Protein AF-A0AAJ7T9R2-F1 (afdb_monomer)

pLDDT: mean 85.62, std 13.1, range [36.38, 98.06]

Organism: Petromyzon marinus (NCBI:txid7757)

Nearest PDB structures (foldseek):
  5wbs-assembly3_F  TM=4.434E-01  e=4.492E+00  Homo sapiens
  4jx2-assembly1_A  TM=1.519E-01  e=4.492E+00  Legionella pneumophila subsp. pneumophila str. Philadelphia 1
  4jx2-assembly1_B  TM=1.592E-01  e=8.810E+00  Legionella pneumophila subsp. pneumophila str. Philadelphia 1

Sequence (245 aa):
MKVHVFGNSPSPAVATYGLRRTAQAGEGEFGEDAKRFVERDFYVDDALKSMPTASEAIDLLQRTQGMLATANLRLHKIASSSAEGIQHVGFILGKAKLAPQPEHTIPRLELCGAVLATEVAELILDELDVKLDAVKFYTDSKVVLGYINNQTRRFYTYISNRVERIRRSTQPEQWNYVPTDQNPADLATRSVPASLLKQTIWLTGPAFLLRCDSGPCTTKETFGLIEPEPDKEIRPQVTTFVTDV

Solvent-accessible surface area (backbone atoms only — not comparable to full-atom values): 15546 Å² total; per-residue (Å²): 134,96,78,82,68,86,87,48,91,58,45,65,58,53,51,50,47,53,55,40,51,40,28,65,72,27,26,89,82,42,34,63,67,30,25,46,43,60,66,70,33,46,59,92,92,46,72,66,87,87,61,99,43,58,66,60,43,46,52,44,50,53,33,35,42,54,34,33,44,77,75,76,41,79,86,73,90,80,80,67,96,50,94,78,44,80,73,79,67,78,68,85,84,86,86,86,79,80,84,61,84,78,83,69,55,70,70,56,50,54,41,50,50,52,42,50,52,48,58,50,50,50,54,50,60,76,70,46,99,61,90,75,93,76,78,76,45,76,41,61,50,60,58,49,44,3,58,57,51,55,87,80,75,51,54,41,68,76,59,42,56,48,44,47,59,38,56,74,80,44,57,57,88,35,57,40,82,37,58,64,95,57,36,44,69,55,56,73,77,41,95,66,59,76,87,52,46,85,80,43,44,63,58,54,50,46,74,68,80,64,49,81,64,89,55,82,91,59,77,76,80,78,46,58,67,69,66,61,82,82,34,87,58,42,50,81,88,80,86,82,84,80,80,90,128

Foldseek 3Di:
DDDDDPPDPCNLVVVLVLQLVLLVVCCVPLHPLLSCQSNPQDDRLDGDDDDPDQVVVQSSVVSNQVSCVVVPHHDDDDDDPDPSHQDADFDDDDDDDDADPPHDDPLLVQLVVLLVVLVVVVVCVVPDPDDDPDAAAEDQDLQNLQLLQDPDFDFPPSSVVSSVSNVVRDHSLRYDYDHPQQDLNVVVVDDDDPVCCVVDCVGRGGPVSSDPPVPPPDPSPRRHHDPQPPDPGTDDDDDDDDDDD

InterPro domains:
  IPR008042 Retrotransposon Pao-like, RNAseH-like domain [PF05380] (82-141)

Structure (mmCIF, N/CA/C/O backbone):
data_AF-A0AAJ7T9R2-F1
#
_entry.id   AF-A0AAJ7T9R2-F1
#
loop_
_atom_site.group_PDB
_atom_site.id
_atom_site.type_symbol
_atom_site.label_atom_id
_atom_site.label_alt_id
_atom_site.label_comp_id
_atom_site.label_asym_id
_atom_site.label_entity_id
_atom_site.label_seq_id
_atom_site.pdbx_PDB_ins_code
_atom_site.Cartn_x
_atom_site.Cartn_y
_atom_site.Cartn_z
_atom_site.occupancy
_atom_site.B_iso_or_equiv
_atom_site.auth_seq_id
_atom_site.auth_comp_id
_atom_site.auth_asym_id
_atom_site.auth_atom_id
_atom_site.pdbx_PDB_model_num
ATOM 1 N N . MET A 1 1 ? -4.711 -26.615 27.500 1.00 38.50 1 MET A N 1
ATOM 2 C CA . MET A 1 1 ? -4.808 -25.894 26.212 1.00 38.50 1 MET A CA 1
ATOM 3 C C . MET A 1 1 ? -6.060 -25.023 26.261 1.00 38.50 1 MET A C 1
ATOM 5 O O . MET A 1 1 ? -7.127 -25.573 26.489 1.00 38.50 1 MET A O 1
ATOM 9 N N . LYS A 1 2 ? -5.951 -23.691 26.156 1.00 38.59 2 LYS A N 1
ATOM 10 C CA . LYS A 1 2 ? -7.124 -22.802 26.048 1.00 38.59 2 LYS A CA 1
ATOM 11 C C . LYS A 1 2 ? -7.393 -22.581 24.559 1.00 38.59 2 LYS A C 1
ATOM 13 O O . LYS A 1 2 ? -6.779 -21.712 23.956 1.00 38.59 2 LYS A O 1
ATOM 18 N N . VAL A 1 3 ? -8.219 -23.434 23.964 1.00 48.94 3 VAL A N 1
ATOM 19 C CA . VAL A 1 3 ? -8.630 -23.335 22.555 1.00 48.94 3 VAL A CA 1
ATOM 20 C C . VAL A 1 3 ? -10.065 -22.835 22.487 1.00 48.94 3 VAL A C 1
ATOM 22 O O . VAL A 1 3 ? -10.938 -23.365 23.171 1.00 48.94 3 VAL A O 1
ATOM 25 N N . HIS A 1 4 ? -10.294 -21.805 21.675 1.00 48.84 4 HIS A N 1
ATOM 26 C CA . HIS A 1 4 ? -11.627 -21.318 21.343 1.00 48.84 4 HIS A CA 1
ATOM 27 C C . HIS A 1 4 ? -12.025 -21.901 19.984 1.00 48.84 4 HIS A C 1
ATOM 29 O O . HIS A 1 4 ? -11.303 -21.738 19.003 1.00 48.84 4 HIS A O 1
ATOM 35 N N . VAL A 1 5 ? -13.136 -22.638 19.950 1.00 51.00 5 VAL A N 1
ATOM 36 C CA . VAL A 1 5 ? -13.647 -23.284 18.737 1.00 51.00 5 VAL A CA 1
ATOM 37 C C . VAL A 1 5 ? -14.498 -22.272 17.974 1.00 51.00 5 VAL A C 1
ATOM 39 O O . VAL A 1 5 ? -15.544 -21.848 18.466 1.00 51.00 5 VAL A O 1
ATOM 42 N N . PHE A 1 6 ? -14.041 -21.885 16.785 1.00 46.34 6 PHE A N 1
ATOM 43 C CA . PHE A 1 6 ? -14.791 -21.033 15.863 1.00 46.34 6 PHE A CA 1
ATOM 44 C C . PHE A 1 6 ? -15.992 -21.823 15.310 1.00 46.34 6 PHE A C 1
ATOM 46 O O . PHE A 1 6 ? -15.823 -22.964 14.883 1.00 46.34 6 PHE A O 1
ATOM 53 N N . GLY A 1 7 ? -17.199 -21.248 15.344 1.00 55.22 7 GLY A N 1
ATOM 54 C CA . GLY A 1 7 ? -18.409 -21.865 14.768 1.00 55.22 7 GLY A CA 1
ATOM 55 C C . GLY A 1 7 ? -19.327 -22.633 15.731 1.00 55.22 7 GLY A C 1
ATOM 56 O O . GLY A 1 7 ? -20.298 -23.235 15.285 1.00 55.22 7 GLY A O 1
ATOM 57 N N . ASN A 1 8 ? -19.079 -22.607 17.045 1.00 56.50 8 ASN A N 1
ATOM 58 C CA . ASN A 1 8 ? -20.077 -23.054 18.025 1.00 56.50 8 ASN A CA 1
ATOM 59 C C . ASN A 1 8 ? -21.097 -21.920 18.280 1.00 56.50 8 ASN A C 1
ATOM 61 O O . ASN A 1 8 ? -20.701 -20.757 18.358 1.00 56.50 8 ASN A O 1
ATOM 65 N N . SER A 1 9 ? -22.377 -22.234 18.501 1.00 56.44 9 SER A N 1
ATOM 66 C CA . SER A 1 9 ? -23.457 -21.263 18.770 1.00 56.44 9 SER A CA 1
ATOM 67 C C . SER A 1 9 ? -23.182 -20.203 19.864 1.00 56.44 9 SER A C 1
ATOM 69 O O . SER A 1 9 ? -23.704 -19.098 19.733 1.00 56.44 9 SER A O 1
ATOM 71 N N . PRO A 1 10 ? -22.368 -20.437 20.922 1.00 62.44 10 PRO A N 1
ATOM 72 C CA . PRO A 1 10 ? -22.002 -19.398 21.878 1.00 62.44 10 PRO A CA 1
ATOM 73 C C . PRO A 1 10 ? -20.801 -18.539 21.446 1.00 62.44 10 PRO A C 1
ATOM 75 O O . PRO A 1 10 ? -20.466 -17.608 22.166 1.00 62.44 10 PRO A O 1
ATOM 78 N N . SER A 1 11 ? -20.130 -18.806 20.319 1.00 71.94 11 SER A N 1
ATOM 79 C CA . SER A 1 11 ? -18.924 -18.065 19.906 1.00 71.94 11 SER A CA 1
ATOM 80 C C . SER A 1 11 ? -19.181 -16.558 19.716 1.00 71.94 11 SER A C 1
ATOM 82 O O . SER A 1 11 ? -18.449 -15.777 20.329 1.00 71.94 11 SER A O 1
ATOM 84 N N . PRO A 1 12 ? -20.262 -16.120 19.033 1.00 75.12 12 PRO A N 1
ATOM 85 C CA . PRO A 1 12 ? -20.605 -14.698 18.975 1.00 75.12 12 PRO A CA 1
ATOM 86 C C . PRO A 1 12 ? -20.991 -14.139 20.349 1.00 75.12 12 PRO A C 1
ATOM 88 O O . PRO A 1 12 ? -20.537 -13.069 20.736 1.00 75.12 12 PRO A O 1
ATOM 91 N N . ALA A 1 13 ? -21.767 -14.889 21.141 1.00 80.12 13 ALA A N 1
ATOM 92 C CA . ALA A 1 13 ? -22.216 -14.444 22.462 1.00 80.12 13 ALA A CA 1
ATOM 93 C C . ALA A 1 13 ? -21.049 -14.233 23.444 1.00 80.12 13 ALA A C 1
ATOM 95 O O . ALA A 1 13 ? -21.055 -13.278 24.219 1.00 80.12 13 ALA A O 1
ATOM 96 N N . VAL A 1 14 ? -20.031 -15.098 23.398 1.00 82.69 14 VAL A N 1
ATOM 97 C CA . VAL A 1 14 ? -18.810 -14.983 24.206 1.00 82.69 14 VAL A CA 1
ATOM 98 C C . VAL A 1 14 ? -17.963 -13.796 23.746 1.00 82.69 14 VAL A C 1
ATOM 100 O O . VAL A 1 14 ? -17.460 -13.060 24.595 1.00 82.69 14 VAL A O 1
ATOM 103 N N . ALA A 1 15 ? -17.844 -13.567 22.434 1.00 82.44 15 ALA A N 1
ATOM 104 C CA . ALA A 1 15 ? -17.155 -12.396 21.892 1.00 82.44 15 ALA A CA 1
ATOM 105 C C . ALA A 1 15 ? -17.850 -11.091 22.316 1.00 82.44 15 ALA A C 1
ATOM 107 O O . ALA A 1 15 ? -17.208 -10.212 22.893 1.00 82.44 15 ALA A O 1
ATOM 108 N N . THR A 1 16 ? -19.175 -11.002 22.150 1.00 86.44 16 THR A N 1
ATOM 109 C CA . THR A 1 16 ? -19.978 -9.857 22.605 1.00 86.44 16 THR A CA 1
ATOM 110 C C . THR A 1 16 ? -19.887 -9.665 24.119 1.00 86.44 16 THR A C 1
ATOM 112 O O . THR A 1 16 ? -19.790 -8.534 24.592 1.00 86.44 16 THR A O 1
ATOM 115 N N . TYR A 1 17 ? -19.890 -10.748 24.903 1.00 88.88 17 TYR A N 1
ATOM 116 C CA . TYR A 1 17 ? -19.713 -10.664 26.352 1.00 88.88 17 TYR A CA 1
ATOM 117 C C . TYR A 1 17 ? -18.342 -10.090 26.719 1.00 88.88 17 TYR A C 1
ATOM 119 O O . TYR A 1 17 ? -18.273 -9.183 27.545 1.00 88.88 17 TYR A O 1
ATOM 127 N N . GLY A 1 18 ? -17.265 -10.575 26.093 1.00 90.75 18 GLY A N 1
ATOM 128 C CA . GLY A 1 18 ? -15.915 -10.048 26.296 1.00 90.75 18 GLY A CA 1
ATOM 129 C C . GLY A 1 18 ? -15.830 -8.561 25.960 1.00 90.75 18 GLY A C 1
ATOM 130 O O . GLY A 1 18 ? -15.365 -7.776 26.782 1.00 90.75 18 GLY A O 1
ATOM 131 N N . LEU A 1 19 ? -16.374 -8.169 24.806 1.00 91.38 19 LEU A N 1
ATOM 132 C CA . LEU A 1 19 ? -16.440 -6.781 24.351 1.00 91.38 19 LEU A CA 1
ATOM 133 C C . LEU A 1 19 ? -17.149 -5.876 25.378 1.00 91.38 19 LEU A C 1
ATOM 135 O O . LEU A 1 19 ? -16.585 -4.881 25.834 1.00 91.38 19 LEU A O 1
ATOM 139 N N . ARG A 1 20 ? -18.357 -6.260 25.812 1.00 93.50 20 ARG A N 1
ATOM 140 C CA . ARG A 1 20 ? -19.138 -5.506 26.809 1.00 93.50 20 ARG A CA 1
ATOM 141 C C . ARG A 1 20 ? -18.474 -5.486 28.180 1.00 93.50 20 ARG A C 1
ATOM 143 O O . ARG A 1 20 ? -18.528 -4.475 28.873 1.00 93.50 20 ARG A O 1
ATOM 150 N N . ARG A 1 21 ? -17.829 -6.582 28.589 1.00 94.88 21 ARG A N 1
ATOM 151 C CA . ARG A 1 21 ? -17.160 -6.650 29.890 1.00 94.88 21 ARG A CA 1
ATOM 152 C C . ARG A 1 21 ? -15.950 -5.724 29.949 1.00 94.88 21 ARG A C 1
ATOM 154 O O . ARG A 1 21 ? -15.764 -5.058 30.964 1.00 94.88 21 ARG A O 1
ATOM 161 N N . THR A 1 22 ? -15.182 -5.645 28.865 1.00 95.12 22 THR A N 1
ATOM 162 C CA . THR A 1 22 ? -14.103 -4.661 28.716 1.00 95.12 22 THR A CA 1
ATOM 163 C C . THR A 1 22 ? -14.653 -3.239 28.786 1.00 95.12 22 THR A C 1
ATOM 165 O O . THR A 1 22 ? -14.111 -2.414 29.516 1.00 95.12 22 THR A O 1
ATOM 168 N N . ALA A 1 23 ? -15.780 -2.969 28.120 1.00 95.25 23 ALA A N 1
ATOM 169 C CA . ALA A 1 23 ? -16.405 -1.651 28.156 1.00 95.25 23 ALA A CA 1
ATOM 170 C C . ALA A 1 23 ? -16.870 -1.221 29.555 1.00 95.25 23 ALA A C 1
ATOM 172 O O . ALA A 1 23 ? -16.647 -0.085 29.963 1.00 95.25 23 ALA A O 1
ATOM 173 N N . GLN A 1 24 ? -17.447 -2.144 30.326 1.00 95.75 24 GLN A N 1
ATOM 174 C CA . GLN A 1 24 ? -17.819 -1.894 31.721 1.00 95.75 24 GLN A CA 1
ATOM 175 C C . GLN A 1 24 ? -16.609 -1.606 32.612 1.00 95.75 24 GLN A C 1
ATOM 177 O O . GLN A 1 24 ? -16.690 -0.764 33.499 1.00 95.75 24 GLN A O 1
ATOM 182 N N . ALA A 1 25 ? -15.493 -2.307 32.397 1.00 96.12 25 ALA A N 1
ATOM 183 C CA . ALA A 1 25 ? -14.274 -2.091 33.171 1.00 96.12 25 ALA A CA 1
ATOM 184 C C . ALA A 1 25 ? -13.596 -0.750 32.838 1.00 96.12 25 ALA A C 1
ATOM 186 O O . ALA A 1 25 ? -13.011 -0.135 33.724 1.00 96.12 25 ALA A O 1
ATOM 187 N N . GLY A 1 26 ? -13.688 -0.296 31.584 1.00 94.25 26 GLY A N 1
ATOM 188 C CA . GLY A 1 26 ? -13.066 0.944 31.113 1.00 94.25 26 GLY A CA 1
ATOM 189 C C . GLY A 1 26 ? -13.905 2.214 31.293 1.00 94.25 26 GLY A C 1
ATOM 190 O O . GLY A 1 26 ? -13.404 3.298 31.016 1.00 94.25 26 GLY A O 1
ATOM 191 N N . GLU A 1 27 ? -15.158 2.121 31.750 1.00 95.12 27 GLU A N 1
ATOM 192 C CA . GLU A 1 27 ? -16.081 3.266 31.869 1.00 95.12 27 GLU A CA 1
ATOM 193 C C . GLU A 1 27 ? -15.476 4.457 32.625 1.00 95.12 27 GLU A C 1
ATOM 195 O O . GLU A 1 27 ? -15.578 5.593 32.167 1.00 95.12 27 GLU A O 1
ATOM 200 N N . GLY A 1 28 ? -14.808 4.197 33.752 1.00 95.75 28 GLY A N 1
ATOM 201 C CA . GLY A 1 28 ? -14.235 5.254 34.587 1.00 95.75 28 GLY A CA 1
ATOM 202 C C . GLY A 1 28 ? -13.088 6.028 33.931 1.00 95.75 28 GLY A C 1
ATOM 203 O O . GLY A 1 28 ? -12.881 7.188 34.265 1.00 95.75 28 GLY A O 1
ATOM 204 N N . GLU A 1 29 ? -12.355 5.407 33.005 1.00 96.94 29 GLU A N 1
ATOM 205 C CA . GLU A 1 29 ? -11.195 6.012 32.335 1.00 96.94 29 GLU A CA 1
ATOM 206 C C . GLU A 1 29 ? -11.561 6.602 30.967 1.00 96.94 29 GLU A C 1
ATOM 208 O O . GLU A 1 29 ? -11.080 7.670 30.597 1.00 96.94 29 GLU A O 1
ATOM 213 N N . PHE A 1 30 ? -12.436 5.927 30.220 1.00 96.81 30 PHE A N 1
ATOM 214 C CA . PHE A 1 30 ? -12.718 6.241 28.817 1.00 96.81 30 PHE A CA 1
ATOM 215 C C . PHE A 1 30 ? -14.095 6.880 28.587 1.00 96.81 30 PHE A C 1
ATOM 217 O O . PHE A 1 30 ? -14.389 7.283 27.461 1.00 96.81 30 PHE A O 1
ATOM 224 N N . GLY A 1 31 ? -14.922 7.007 29.629 1.00 96.50 31 GLY A N 1
ATOM 225 C CA . GLY A 1 31 ? -16.218 7.686 29.591 1.00 96.50 31 GLY A CA 1
ATOM 226 C C . GLY A 1 31 ? -17.421 6.758 29.384 1.00 96.50 31 GLY A C 1
ATOM 227 O O . GLY A 1 31 ? -17.342 5.697 28.755 1.00 96.50 31 GLY A O 1
ATOM 228 N N . GLU A 1 32 ? -18.573 7.187 29.910 1.00 96.75 32 GLU A N 1
ATOM 229 C CA . GLU A 1 32 ? -19.849 6.461 29.818 1.00 96.75 32 GLU A CA 1
ATOM 230 C C . GLU A 1 32 ? -20.336 6.318 28.368 1.00 96.75 32 GLU A C 1
ATOM 232 O O . GLU A 1 32 ? -20.890 5.289 27.978 1.00 96.75 32 GLU A O 1
ATOM 237 N N . ASP A 1 33 ? -20.112 7.330 27.538 1.00 96.19 33 ASP A N 1
ATOM 238 C CA . ASP A 1 33 ? -20.514 7.351 26.135 1.00 96.19 33 ASP A CA 1
ATOM 239 C C . ASP A 1 33 ? -19.745 6.330 25.277 1.00 96.19 33 ASP A C 1
ATOM 241 O O . ASP A 1 33 ? -20.358 5.695 24.415 1.00 96.19 33 ASP A O 1
ATOM 245 N N . ALA A 1 34 ? -18.457 6.094 25.558 1.00 96.19 34 ALA A N 1
ATOM 246 C CA . ALA A 1 34 ? -17.659 5.030 24.938 1.00 96.19 34 ALA A CA 1
ATOM 247 C C . ALA A 1 34 ? -18.167 3.637 25.334 1.00 96.19 34 ALA A C 1
ATOM 249 O O . ALA A 1 34 ? -18.353 2.770 24.476 1.00 96.19 34 ALA A O 1
ATOM 250 N N . LYS A 1 35 ? -18.497 3.431 26.615 1.00 96.44 35 LYS A N 1
ATOM 251 C CA . LYS A 1 35 ? -1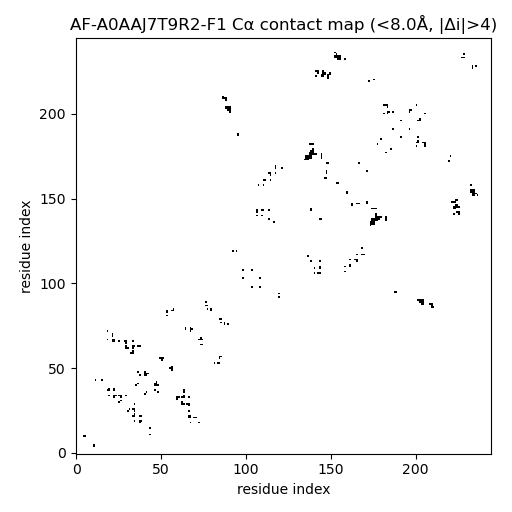9.136 2.185 27.063 1.00 96.44 35 LYS A CA 1
ATOM 252 C C . LYS A 1 35 ? -20.475 1.984 26.364 1.00 96.44 35 LYS A C 1
ATOM 254 O O . LYS A 1 35 ? -20.747 0.906 25.836 1.00 96.44 35 LYS A O 1
ATOM 259 N N . ARG A 1 36 ? -21.317 3.021 26.347 1.00 96.44 36 ARG A N 1
ATOM 260 C CA . ARG A 1 36 ? -22.638 2.970 25.719 1.00 96.44 36 ARG A CA 1
ATOM 261 C C . ARG A 1 36 ? -22.524 2.658 24.230 1.00 96.44 36 ARG A C 1
ATOM 263 O O . ARG A 1 36 ? -23.330 1.875 23.738 1.00 96.44 36 ARG A O 1
ATOM 270 N N . PHE A 1 37 ? -21.527 3.222 23.547 1.00 95.88 37 PHE A N 1
ATOM 271 C CA . PHE A 1 37 ? -21.227 2.903 22.154 1.00 95.88 37 PHE A CA 1
ATOM 272 C C . PHE A 1 37 ? -20.964 1.406 21.964 1.00 95.88 37 PHE A C 1
ATOM 274 O O . PHE A 1 37 ? -21.646 0.758 21.174 1.00 95.88 37 PHE A O 1
ATOM 281 N N . VAL A 1 38 ? -20.083 0.817 22.773 1.00 94.44 38 VAL A N 1
ATOM 282 C CA . VAL A 1 38 ? -19.811 -0.627 22.723 1.00 94.44 38 VAL A CA 1
ATOM 283 C C . VAL A 1 38 ? -21.048 -1.478 23.041 1.00 94.44 38 VAL A C 1
ATOM 285 O O . VAL A 1 38 ? -21.297 -2.500 22.403 1.00 94.44 38 VAL A O 1
ATOM 288 N N . GLU A 1 39 ? -21.844 -1.088 24.035 1.00 93.81 39 GLU A N 1
ATOM 289 C CA . GLU A 1 39 ? -22.977 -1.898 24.492 1.00 93.81 39 GLU A CA 1
ATOM 290 C C . GLU A 1 39 ? -24.203 -1.832 23.570 1.00 93.81 39 GLU A C 1
ATOM 292 O O . GLU A 1 39 ? -24.971 -2.802 23.521 1.00 93.81 39 GLU A O 1
ATOM 297 N N . ARG A 1 40 ? -24.412 -0.700 22.882 1.00 94.06 40 ARG A N 1
ATOM 298 C CA . ARG A 1 40 ? -25.666 -0.387 22.175 1.00 94.06 40 ARG A CA 1
ATOM 299 C C . ARG A 1 40 ? -25.536 -0.236 20.670 1.00 94.06 40 ARG A C 1
ATOM 301 O O . ARG A 1 40 ? -26.523 -0.489 19.989 1.00 94.06 40 ARG A O 1
ATOM 308 N N . ASP A 1 41 ? -24.369 0.159 20.179 1.00 93.31 41 ASP A N 1
ATOM 309 C CA . ASP A 1 41 ? -24.186 0.535 18.776 1.00 93.31 41 ASP A CA 1
ATOM 310 C C . ASP A 1 41 ? -23.400 -0.530 17.978 1.00 93.31 41 ASP A C 1
ATOM 312 O O . ASP A 1 41 ? -23.208 -0.378 16.772 1.00 93.31 41 ASP A O 1
ATOM 316 N N . PHE A 1 42 ? -22.983 -1.631 18.625 1.00 90.31 42 PHE A N 1
ATOM 317 C CA . PHE A 1 42 ? -22.440 -2.823 17.961 1.00 90.31 42 PHE A CA 1
ATOM 318 C C . PHE A 1 42 ? -23.544 -3.814 17.576 1.00 90.31 42 PHE A C 1
ATOM 320 O O . PHE A 1 42 ? -24.343 -4.244 18.415 1.00 90.31 42 PHE A O 1
ATOM 327 N N . TYR A 1 43 ? -23.520 -4.252 16.321 1.00 83.88 43 TYR A N 1
ATOM 328 C CA . TYR A 1 43 ? -24.258 -5.392 15.805 1.00 83.88 43 TYR A CA 1
ATOM 329 C C . TYR A 1 43 ? -23.271 -6.490 15.394 1.00 83.88 43 TYR A C 1
ATOM 331 O O . TYR A 1 43 ? -22.598 -6.394 14.372 1.00 83.88 43 TYR A O 1
ATOM 339 N N . VAL A 1 44 ? -23.205 -7.552 16.203 1.00 81.50 44 VAL A N 1
ATOM 340 C CA . VAL A 1 44 ? -22.224 -8.641 16.057 1.00 81.50 44 VAL A CA 1
ATOM 341 C C . VAL A 1 44 ? -20.792 -8.084 16.078 1.00 81.50 44 VAL A C 1
ATOM 343 O O . VAL A 1 44 ? -20.322 -7.732 17.160 1.00 81.50 44 VAL A O 1
ATOM 346 N N . ASP A 1 45 ? -20.138 -7.972 14.920 1.00 81.75 45 ASP A N 1
ATOM 347 C CA . ASP A 1 45 ? -18.744 -7.536 14.778 1.00 81.75 45 ASP A CA 1
ATOM 348 C C . ASP A 1 45 ? -18.617 -6.077 14.300 1.00 81.75 45 ASP A C 1
ATOM 350 O O . ASP A 1 45 ? -17.535 -5.494 14.389 1.00 81.75 45 ASP A O 1
ATOM 354 N N . ASP A 1 46 ? -19.716 -5.472 13.834 1.00 85.44 46 ASP A N 1
ATOM 355 C CA . ASP A 1 46 ? -19.735 -4.128 13.256 1.00 85.44 46 ASP A CA 1
ATOM 356 C C . ASP A 1 46 ? -20.339 -3.113 14.227 1.00 85.44 46 ASP A C 1
ATOM 358 O O . ASP A 1 46 ? -21.285 -3.415 14.952 1.00 85.44 46 ASP A O 1
ATOM 362 N N . ALA A 1 47 ? -19.832 -1.881 14.215 1.00 89.88 47 ALA A N 1
ATOM 363 C CA . ALA A 1 47 ? -20.365 -0.776 15.007 1.00 89.88 47 ALA A CA 1
ATOM 364 C C . ALA A 1 47 ? -20.776 0.389 14.116 1.00 89.88 47 ALA A C 1
ATOM 366 O O . ALA A 1 47 ? -20.037 0.771 13.209 1.00 89.88 47 ALA A O 1
ATOM 367 N N . LEU A 1 48 ? -21.940 0.977 14.392 1.00 90.75 48 LEU A N 1
ATOM 368 C CA . LEU A 1 48 ? -22.521 2.042 13.575 1.00 90.75 48 LEU A CA 1
ATOM 369 C C . LEU A 1 48 ? -23.026 3.174 14.466 1.00 90.75 48 LEU A C 1
ATOM 371 O O . LEU A 1 48 ? -23.925 2.979 15.280 1.00 90.75 48 LEU A O 1
ATOM 375 N N . LYS A 1 49 ? -22.472 4.378 14.292 1.00 91.25 49 LYS A N 1
ATOM 376 C CA . LYS A 1 49 ? -22.915 5.574 15.016 1.00 91.25 49 LYS A CA 1
ATOM 377 C C . LYS A 1 49 ? -22.706 6.846 14.210 1.00 91.25 49 LYS A C 1
ATOM 379 O O . LYS A 1 49 ? -21.702 6.991 13.523 1.00 91.25 49 LYS A O 1
ATOM 384 N N . SER A 1 50 ? -23.648 7.775 14.350 1.00 91.38 50 SER A N 1
ATOM 385 C CA . SER A 1 50 ? -23.552 9.135 13.823 1.00 91.38 50 SER A CA 1
ATOM 386 C C . SER A 1 50 ? -23.359 10.116 14.974 1.00 91.38 50 SER A C 1
ATOM 388 O O . SER A 1 50 ? -24.054 10.011 15.984 1.00 91.38 50 SER A O 1
ATOM 390 N N . MET A 1 51 ? -22.460 11.084 14.798 1.00 90.69 51 MET A N 1
ATOM 391 C CA . MET A 1 51 ? -22.258 12.204 15.724 1.00 90.69 51 MET A CA 1
ATOM 392 C C . MET A 1 51 ? -22.491 13.540 15.001 1.00 90.69 51 MET A C 1
ATOM 394 O O . MET A 1 51 ? -22.368 13.581 13.774 1.00 90.69 51 MET A O 1
ATOM 398 N N . PRO A 1 52 ? -22.827 14.625 15.722 1.00 91.38 52 PRO A N 1
ATOM 399 C CA . PRO A 1 52 ? -23.041 15.947 15.128 1.00 91.38 52 PRO A CA 1
ATOM 400 C C . PRO A 1 52 ? -21.801 16.532 14.444 1.00 91.38 52 PRO A C 1
ATOM 402 O O . PRO A 1 52 ? -21.931 17.253 13.457 1.00 91.38 52 PRO A O 1
ATOM 405 N N . THR A 1 53 ? -20.606 16.234 14.965 1.00 89.44 53 THR A N 1
ATOM 406 C CA . THR A 1 53 ? -19.335 16.756 14.450 1.00 89.44 53 THR A CA 1
ATOM 407 C C . THR A 1 53 ? -18.308 15.642 14.244 1.00 89.44 53 THR A C 1
ATOM 409 O O . THR A 1 53 ? -18.334 14.613 14.925 1.00 89.44 53 THR A O 1
ATOM 412 N N . ALA A 1 54 ? -17.373 15.848 13.308 1.00 88.00 54 ALA A N 1
ATOM 413 C CA . ALA A 1 54 ? -16.271 14.912 13.080 1.00 88.00 54 ALA A CA 1
ATOM 414 C C . ALA A 1 54 ? -15.373 14.786 14.319 1.00 88.00 54 ALA A C 1
ATOM 416 O O . ALA A 1 54 ? -14.988 13.679 14.681 1.00 88.00 54 ALA A O 1
ATOM 417 N N . SER A 1 55 ? -15.111 15.901 15.010 1.00 89.25 55 SER A N 1
ATOM 418 C CA . SER A 1 55 ? -14.318 15.932 16.245 1.00 89.25 55 SER A CA 1
ATOM 419 C C . SER A 1 55 ? -14.898 15.020 17.333 1.00 89.25 55 SER A C 1
ATOM 421 O O . SER A 1 55 ? -14.182 14.188 17.883 1.00 89.25 55 SER A O 1
ATOM 423 N N . GLU A 1 56 ? -16.211 15.094 17.583 1.00 91.94 56 GLU A N 1
ATOM 424 C CA . GLU A 1 56 ? -16.883 14.223 18.558 1.00 91.94 56 GLU A CA 1
ATOM 425 C C . GLU A 1 56 ? -16.844 12.744 18.153 1.00 91.94 56 GLU A C 1
ATOM 427 O O . GLU A 1 56 ? -16.665 11.871 19.002 1.00 91.94 56 GLU A O 1
ATOM 432 N N . ALA A 1 57 ? -16.989 12.443 16.857 1.00 91.44 57 ALA A N 1
ATOM 433 C CA . ALA A 1 57 ? -16.872 11.073 16.358 1.00 91.44 57 ALA A CA 1
ATOM 434 C C . ALA A 1 57 ? -15.455 10.511 16.549 1.00 91.44 57 ALA A C 1
ATOM 436 O O . ALA A 1 57 ? -15.300 9.368 16.981 1.00 91.44 57 ALA A O 1
ATOM 437 N N . ILE A 1 58 ? -14.429 11.310 16.239 1.00 90.38 58 ILE A N 1
ATOM 438 C CA . ILE A 1 58 ? -13.018 10.934 16.378 1.00 90.38 58 ILE A CA 1
ATOM 439 C C . ILE A 1 58 ? -12.678 10.699 17.848 1.00 90.38 58 ILE A C 1
ATOM 441 O O . ILE A 1 58 ? -12.096 9.664 18.164 1.00 90.38 58 ILE A O 1
ATOM 445 N N . ASP A 1 59 ? -13.074 11.614 18.734 1.00 93.38 59 ASP A N 1
ATOM 446 C CA . ASP A 1 59 ? -12.840 11.498 20.174 1.00 93.38 59 ASP A CA 1
ATOM 447 C C . ASP A 1 59 ? -13.483 10.226 20.752 1.00 93.38 59 ASP A C 1
ATOM 449 O O . ASP A 1 59 ? -12.800 9.410 21.379 1.00 93.38 59 ASP A O 1
ATOM 453 N N . LEU A 1 60 ? -14.771 9.991 20.463 1.00 94.62 60 LEU A N 1
ATOM 454 C CA . LEU A 1 60 ? -15.467 8.780 20.904 1.00 94.62 60 LEU A CA 1
ATOM 455 C C . LEU A 1 60 ? -14.760 7.512 20.411 1.00 94.62 60 LEU A C 1
ATOM 457 O O . LEU A 1 60 ? -14.580 6.554 21.170 1.00 94.62 60 LEU A O 1
ATOM 461 N N . LEU A 1 61 ? -14.365 7.488 19.137 1.00 92.50 61 LEU A N 1
ATOM 462 C CA . LEU A 1 61 ? -13.744 6.321 18.527 1.00 92.50 61 LEU A CA 1
ATOM 463 C C . LEU A 1 61 ? -12.348 6.056 19.102 1.00 92.50 61 LEU A C 1
ATOM 465 O O . LEU A 1 61 ? -12.044 4.907 19.422 1.00 92.50 61 LEU A O 1
ATOM 469 N N . GLN A 1 62 ? -11.532 7.094 19.303 1.00 92.31 62 GLN A N 1
ATOM 470 C CA . GLN A 1 62 ? -10.205 6.982 19.918 1.00 92.31 62 GLN A CA 1
ATOM 471 C C . GLN A 1 62 ? -10.291 6.487 21.365 1.00 92.31 62 GLN A C 1
ATOM 473 O O . GLN A 1 62 ? -9.565 5.562 21.739 1.00 92.31 62 GLN A O 1
ATOM 478 N N . ARG A 1 63 ? -11.222 7.023 22.168 1.00 95.62 63 ARG A N 1
ATOM 479 C CA . ARG A 1 63 ? -11.463 6.539 23.538 1.00 95.62 63 ARG A CA 1
ATOM 480 C C . ARG A 1 63 ? -11.943 5.095 23.553 1.00 95.62 63 ARG A C 1
ATOM 482 O O . ARG A 1 63 ? -11.451 4.295 24.343 1.00 95.62 63 ARG A O 1
ATOM 489 N N . THR A 1 64 ? -12.834 4.725 22.636 1.00 95.06 64 THR A N 1
ATOM 490 C CA . THR A 1 64 ? -13.304 3.338 22.506 1.00 95.06 64 THR A CA 1
ATOM 491 C C . THR A 1 64 ? -12.174 2.391 22.088 1.00 95.06 64 THR A C 1
ATOM 493 O O . THR A 1 64 ? -12.061 1.287 22.619 1.00 95.06 64 THR A O 1
ATOM 496 N N . GLN A 1 65 ? -11.298 2.805 21.168 1.00 93.62 65 GLN A N 1
ATOM 497 C CA . GLN A 1 65 ? -10.112 2.030 20.798 1.00 93.62 65 GLN A CA 1
ATOM 498 C C . GLN A 1 65 ? -9.171 1.837 21.990 1.00 93.62 65 GLN A C 1
ATOM 500 O O . GLN A 1 65 ? -8.715 0.716 22.211 1.00 93.62 65 GLN A O 1
ATOM 505 N N . GLY A 1 66 ? -8.921 2.891 22.774 1.00 94.94 66 GLY A N 1
ATOM 506 C CA . GLY A 1 66 ? -8.142 2.812 24.012 1.00 94.94 66 GLY A CA 1
ATOM 507 C C . GLY A 1 66 ? -8.760 1.842 25.020 1.00 94.94 66 GLY A C 1
ATOM 508 O O . GLY A 1 66 ? -8.085 0.925 25.487 1.00 94.94 66 GLY A O 1
ATOM 509 N N . MET A 1 67 ? -10.068 1.971 25.256 1.00 96.62 67 MET A N 1
ATOM 510 C CA . MET A 1 67 ? -10.854 1.097 26.129 1.00 96.62 67 MET A CA 1
ATOM 511 C C . MET A 1 67 ? -10.706 -0.376 25.741 1.00 96.62 67 MET A C 1
ATOM 513 O O . MET A 1 67 ? -10.395 -1.215 26.583 1.00 96.62 67 MET A O 1
ATOM 517 N N . LEU A 1 68 ? -10.894 -0.707 24.465 1.00 94.50 68 LEU A N 1
ATOM 518 C CA . LEU A 1 68 ? -10.841 -2.088 23.985 1.00 94.50 68 LEU A CA 1
ATOM 519 C C . LEU A 1 68 ? -9.410 -2.646 23.929 1.00 94.50 68 LEU A C 1
ATOM 521 O O . LEU A 1 68 ? -9.202 -3.838 24.193 1.00 94.50 68 LEU A O 1
ATOM 525 N N . ALA A 1 69 ? -8.412 -1.792 23.684 1.00 93.81 69 ALA A N 1
ATOM 526 C CA . ALA A 1 69 ? -7.004 -2.181 23.683 1.00 93.81 69 ALA A CA 1
ATOM 527 C C . ALA A 1 69 ? -6.534 -2.717 25.047 1.00 93.81 69 ALA A C 1
ATOM 529 O O . ALA A 1 69 ? -5.667 -3.592 25.073 1.00 93.81 69 ALA A O 1
ATOM 530 N N . THR A 1 70 ? -7.151 -2.294 26.161 1.00 94.38 70 THR A N 1
ATOM 531 C CA . THR A 1 70 ? -6.860 -2.830 27.511 1.00 94.38 70 THR A CA 1
ATOM 532 C C . THR A 1 70 ? -7.062 -4.348 27.617 1.00 94.38 70 THR A C 1
ATOM 534 O O . THR A 1 70 ? -6.403 -5.014 28.414 1.00 94.38 70 THR A O 1
ATOM 537 N N . ALA A 1 71 ? -7.928 -4.914 26.771 1.00 92.19 71 ALA A N 1
ATOM 538 C CA . ALA A 1 71 ? -8.207 -6.344 26.687 1.00 92.19 71 ALA A CA 1
ATOM 539 C C . ALA A 1 71 ? -7.653 -6.995 25.404 1.00 92.19 71 ALA A C 1
ATOM 541 O O . ALA A 1 71 ? -8.081 -8.090 25.039 1.00 92.19 71 ALA A O 1
ATOM 542 N N . ASN A 1 72 ? -6.711 -6.343 24.709 1.00 88.75 72 ASN A N 1
ATOM 543 C CA . ASN A 1 72 ? -6.193 -6.749 23.394 1.00 88.75 72 ASN A CA 1
ATOM 544 C C . ASN A 1 72 ? -7.272 -6.881 22.300 1.00 88.75 72 ASN A C 1
ATOM 546 O O . ASN A 1 72 ? -7.090 -7.627 21.334 1.00 88.75 72 ASN A O 1
ATOM 550 N N . LEU A 1 73 ? -8.388 -6.159 22.427 1.00 89.31 73 LEU A N 1
ATOM 551 C CA . LEU A 1 73 ? -9.412 -6.068 21.390 1.00 89.31 73 LEU A CA 1
ATOM 552 C C . LEU A 1 73 ? -9.115 -4.849 20.513 1.00 89.31 73 LEU A C 1
ATOM 554 O O . LEU A 1 73 ? -8.994 -3.730 21.004 1.00 89.31 73 LEU A O 1
ATOM 558 N N . ARG A 1 74 ? -8.980 -5.065 19.202 1.00 86.50 74 ARG A N 1
ATOM 559 C CA . ARG A 1 74 ? -8.626 -4.008 18.248 1.00 86.50 74 ARG A CA 1
ATOM 560 C C . ARG A 1 74 ? -9.781 -3.750 17.293 1.00 86.50 74 ARG A C 1
ATOM 562 O O . ARG A 1 74 ? -10.075 -4.598 16.457 1.00 86.50 74 ARG A O 1
ATOM 569 N N . LEU A 1 75 ? -10.359 -2.552 17.364 1.00 86.38 75 LEU A N 1
ATOM 570 C CA . LEU A 1 75 ? -11.239 -2.063 16.305 1.00 86.38 75 LEU A CA 1
ATOM 571 C C . LEU A 1 75 ? -10.410 -1.698 15.075 1.00 86.38 75 LEU A C 1
ATOM 573 O O . LEU A 1 75 ? -9.387 -1.014 15.173 1.00 86.38 75 LEU A O 1
ATOM 577 N N . HIS A 1 76 ? -10.860 -2.166 13.920 1.00 78.06 76 HIS A N 1
ATOM 578 C CA . HIS A 1 76 ? -10.228 -1.967 12.621 1.00 78.06 76 HIS A CA 1
ATOM 579 C C . HIS A 1 76 ? -11.300 -1.714 11.556 1.00 78.06 76 HIS A C 1
ATOM 581 O O . HIS A 1 76 ? -12.474 -1.960 11.816 1.00 78.06 76 HIS A O 1
ATOM 587 N N . LYS A 1 77 ? -10.894 -1.320 10.340 1.00 77.94 77 LYS A N 1
ATOM 588 C CA . LYS A 1 77 ? -11.809 -1.027 9.214 1.00 77.94 77 LYS A CA 1
ATOM 589 C C . LYS A 1 77 ? -12.804 0.097 9.540 1.00 77.94 77 LYS A C 1
ATOM 591 O O . LYS A 1 77 ? -14.010 -0.052 9.401 1.00 77.94 77 LYS A O 1
ATOM 596 N N . ILE A 1 78 ? -12.273 1.229 9.991 1.00 82.31 78 ILE A N 1
ATOM 597 C CA . ILE A 1 78 ? -13.074 2.423 10.267 1.00 82.31 78 ILE A CA 1
ATOM 598 C C . ILE A 1 78 ? -13.499 3.042 8.932 1.00 82.31 78 ILE A C 1
ATOM 600 O O . ILE A 1 78 ? -12.646 3.336 8.097 1.00 82.31 78 ILE A O 1
ATOM 604 N N . ALA A 1 79 ? -14.802 3.253 8.757 1.00 79.25 79 ALA A N 1
ATOM 605 C CA . ALA A 1 79 ? -15.375 3.991 7.638 1.00 79.25 79 ALA A CA 1
ATOM 606 C C . ALA A 1 79 ? -16.077 5.253 8.161 1.00 79.25 79 ALA A C 1
ATOM 608 O O . ALA A 1 79 ? -16.746 5.217 9.192 1.00 79.25 79 ALA A O 1
ATOM 609 N N . SER A 1 80 ? -15.912 6.370 7.454 1.00 81.06 80 SER A N 1
ATOM 610 C CA . SER A 1 80 ? -16.499 7.670 7.790 1.00 81.06 80 SER A CA 1
ATOM 611 C C . SER A 1 80 ? -17.063 8.303 6.525 1.00 81.06 80 SER A C 1
ATOM 613 O O . SER A 1 80 ? -16.438 8.243 5.470 1.00 81.06 80 SER A O 1
ATOM 615 N N . SER A 1 81 ? -18.224 8.946 6.636 1.00 77.75 81 SER A N 1
ATOM 616 C CA . SER A 1 81 ? -18.770 9.794 5.570 1.00 77.75 81 SER A CA 1
ATOM 617 C C . SER A 1 81 ? -18.159 11.202 5.553 1.00 77.75 81 SER A C 1
ATOM 619 O O . SER A 1 81 ? -18.407 11.957 4.619 1.00 77.75 81 SER A O 1
ATOM 621 N N . SER A 1 82 ? -17.389 11.575 6.583 1.00 76.88 82 SER A N 1
ATOM 622 C CA . SER A 1 82 ? -16.649 12.840 6.655 1.00 76.88 82 SER A CA 1
ATOM 623 C C . SER A 1 82 ? -15.182 12.648 6.270 1.00 76.88 82 SER A C 1
ATOM 625 O O . SER A 1 82 ? -14.527 11.726 6.768 1.00 76.88 82 SER A O 1
ATOM 627 N N . ALA A 1 83 ? -14.663 13.570 5.452 1.00 68.06 83 ALA A N 1
ATOM 628 C CA . ALA A 1 83 ? -13.253 13.657 5.064 1.00 68.06 83 ALA A CA 1
ATOM 629 C C . ALA A 1 83 ? -12.319 14.048 6.227 1.00 68.06 83 ALA A C 1
ATOM 631 O O . ALA A 1 83 ? -11.117 13.817 6.151 1.00 68.06 83 ALA A O 1
ATOM 632 N N . GLU A 1 84 ? -12.868 14.604 7.311 1.00 68.56 84 GLU A N 1
ATOM 633 C CA . GLU A 1 84 ? -12.132 14.933 8.541 1.00 68.56 84 GLU A CA 1
ATOM 634 C C . GLU A 1 84 ? -11.944 13.711 9.461 1.00 68.56 84 GLU A C 1
ATOM 636 O O . GLU A 1 84 ? -11.336 13.828 10.519 1.00 68.56 84 GLU A O 1
ATOM 641 N N . GLY A 1 85 ? -12.484 12.544 9.084 1.00 65.81 85 GLY A N 1
ATOM 642 C CA . GLY A 1 85 ? -12.444 11.318 9.883 1.00 65.81 85 GLY A CA 1
ATOM 643 C C . GLY A 1 85 ? -11.046 10.707 10.063 1.00 65.81 85 GLY A C 1
ATOM 644 O O . GLY A 1 85 ? -10.050 11.140 9.484 1.00 65.81 85 GLY A O 1
ATOM 645 N N . ILE A 1 86 ? -10.976 9.645 10.873 1.00 67.69 86 ILE A N 1
ATOM 646 C CA . ILE A 1 86 ? -9.729 8.913 11.132 1.00 67.69 86 ILE A CA 1
ATOM 647 C C . ILE A 1 86 ? -9.243 8.231 9.847 1.00 67.69 86 ILE A C 1
ATOM 649 O O . ILE A 1 86 ? -9.944 7.402 9.269 1.00 67.69 86 ILE A O 1
ATOM 653 N N . GLN A 1 87 ? -8.010 8.534 9.442 1.00 71.44 87 GLN A N 1
ATOM 654 C CA . GLN A 1 87 ? -7.338 7.852 8.336 1.00 71.44 87 GLN A CA 1
ATOM 655 C C . GLN A 1 87 ? -6.814 6.494 8.800 1.00 71.44 87 GLN A C 1
ATOM 657 O O . GLN A 1 87 ? -6.196 6.373 9.859 1.00 71.44 87 GLN A O 1
ATOM 662 N N . HIS A 1 88 ? -7.050 5.459 7.997 1.00 77.06 88 HIS A N 1
ATOM 663 C CA . HIS A 1 88 ? -6.629 4.100 8.306 1.00 77.06 88 HIS A CA 1
ATOM 664 C C . HIS A 1 88 ? -5.900 3.485 7.114 1.00 77.06 88 HIS A C 1
ATOM 666 O O . HIS A 1 88 ? -6.422 3.455 6.003 1.00 77.06 88 HIS A O 1
ATOM 672 N N . VAL A 1 89 ? -4.719 2.923 7.368 1.00 82.12 89 VAL A N 1
ATOM 673 C CA . VAL A 1 89 ? -3.984 2.111 6.393 1.00 82.12 89 VAL A CA 1
ATOM 674 C C . VAL A 1 89 ? -4.193 0.641 6.728 1.00 82.12 89 VAL A C 1
ATOM 676 O O . VAL A 1 89 ? -4.021 0.218 7.872 1.00 82.12 89 VAL A O 1
ATOM 679 N N . GLY A 1 90 ? -4.596 -0.139 5.726 1.00 81.75 90 GLY A N 1
ATOM 680 C CA . GLY A 1 90 ? -4.824 -1.574 5.851 1.00 81.75 90 GLY A CA 1
ATOM 681 C C . GLY A 1 90 ? -3.982 -2.368 4.860 1.00 81.75 90 GLY A C 1
ATOM 682 O O . GLY A 1 90 ? -3.891 -2.011 3.688 1.00 81.75 90 GLY A O 1
ATOM 683 N N . PHE A 1 91 ? -3.398 -3.469 5.327 1.00 88.12 91 PHE A N 1
ATOM 684 C CA . PHE A 1 91 ? -2.781 -4.466 4.460 1.00 88.12 91 PHE A CA 1
ATOM 685 C C . PHE A 1 91 ? -3.867 -5.291 3.757 1.00 88.12 91 PHE A C 1
ATOM 687 O O . PHE A 1 91 ? -4.718 -5.879 4.425 1.00 88.12 91 PHE A O 1
ATOM 694 N N . ILE A 1 92 ? -3.820 -5.342 2.423 1.00 89.44 92 ILE A N 1
ATOM 695 C CA . ILE A 1 92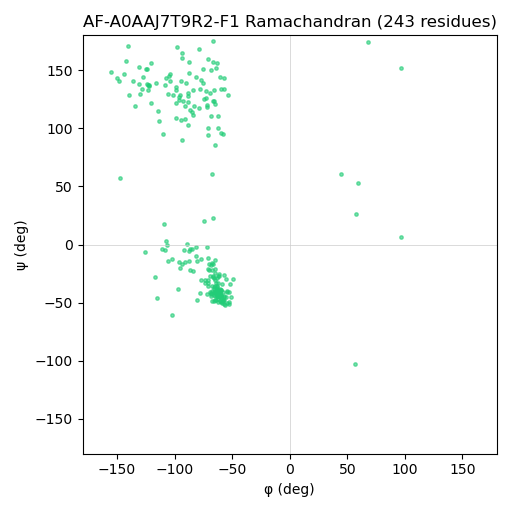 ? -4.771 -6.105 1.598 1.00 89.44 92 ILE A CA 1
ATOM 696 C C . ILE A 1 92 ? -4.125 -7.407 1.126 1.00 89.44 92 ILE A C 1
ATOM 698 O O . ILE A 1 92 ? -4.596 -8.494 1.452 1.00 89.44 92 ILE A O 1
ATOM 702 N N . LEU A 1 93 ? -3.026 -7.304 0.375 1.00 90.81 93 LEU A N 1
ATOM 703 C CA . LEU A 1 93 ? -2.355 -8.448 -0.229 1.00 90.81 93 LEU A CA 1
ATOM 704 C C . LEU A 1 93 ? -0.848 -8.203 -0.328 1.00 90.81 93 LEU A C 1
ATOM 706 O O . LEU A 1 93 ? -0.404 -7.113 -0.677 1.00 90.81 93 LEU A O 1
ATOM 710 N N . GLY A 1 94 ? -0.067 -9.250 -0.063 1.00 89.50 94 GLY A N 1
ATOM 711 C CA . GLY A 1 94 ? 1.376 -9.274 -0.280 1.00 89.50 94 GLY A CA 1
ATOM 712 C C . GLY A 1 94 ? 1.741 -10.427 -1.202 1.00 89.50 94 GLY A C 1
ATOM 713 O O . GLY A 1 94 ? 1.276 -11.551 -1.009 1.00 89.50 94 GLY A O 1
ATOM 714 N N . LYS A 1 95 ? 2.571 -10.155 -2.211 1.00 89.69 95 LYS A N 1
ATOM 715 C CA . LYS A 1 95 ? 3.030 -11.156 -3.177 1.00 89.69 95 LYS A CA 1
ATOM 716 C C . LYS A 1 95 ? 4.504 -10.942 -3.481 1.00 89.69 95 LYS A C 1
ATOM 718 O O . LYS A 1 95 ? 4.907 -9.843 -3.843 1.00 89.69 95 LYS A O 1
ATOM 723 N N . ALA A 1 96 ? 5.285 -12.009 -3.370 1.00 86.88 96 ALA A N 1
ATOM 724 C CA . ALA A 1 96 ? 6.695 -12.039 -3.736 1.00 86.88 96 ALA A CA 1
ATOM 725 C C . ALA A 1 96 ? 6.938 -13.155 -4.762 1.00 86.88 96 ALA A C 1
ATOM 727 O O . ALA A 1 96 ? 6.218 -14.156 -4.787 1.00 86.88 96 ALA A O 1
ATOM 728 N N . LYS A 1 97 ? 7.941 -12.977 -5.625 1.00 86.62 97 LYS A N 1
ATOM 729 C CA . LYS A 1 97 ? 8.396 -13.977 -6.603 1.00 86.62 97 LYS A CA 1
ATOM 730 C C . LYS A 1 97 ? 9.904 -14.169 -6.436 1.00 86.62 97 LYS A C 1
ATOM 732 O O . LYS A 1 97 ? 10.617 -13.207 -6.163 1.00 86.62 97 LYS A O 1
ATOM 737 N N . LEU A 1 98 ? 10.381 -15.400 -6.618 1.00 85.88 98 LEU A N 1
ATOM 738 C CA . LEU A 1 98 ? 11.816 -15.677 -6.698 1.00 85.88 98 LEU A CA 1
ATOM 739 C C . LEU A 1 98 ? 12.396 -15.080 -7.985 1.00 85.88 98 LEU A C 1
ATOM 741 O O . LEU A 1 98 ? 11.696 -14.977 -8.998 1.00 85.88 98 LEU A O 1
ATOM 745 N N . ALA A 1 99 ? 13.673 -14.698 -7.942 1.00 82.75 99 ALA A N 1
ATOM 746 C CA . ALA A 1 99 ? 14.361 -14.174 -9.113 1.00 82.75 99 ALA A CA 1
ATOM 747 C C . ALA A 1 99 ? 14.366 -15.223 -10.250 1.00 82.75 99 ALA A C 1
ATOM 749 O O . ALA A 1 99 ? 14.645 -16.397 -9.987 1.00 82.75 99 ALA A O 1
ATOM 750 N N . PRO A 1 100 ? 14.053 -14.838 -11.503 1.00 79.94 100 PRO A N 1
ATOM 751 C CA . PRO A 1 100 ? 14.089 -15.756 -12.638 1.00 79.94 100 PRO A CA 1
ATOM 752 C C . PRO A 1 100 ? 15.505 -16.268 -12.918 1.00 79.94 100 PRO A C 1
ATOM 754 O O . PRO A 1 100 ? 16.479 -15.551 -12.687 1.00 79.94 100 PRO A O 1
ATOM 757 N N . GLN A 1 101 ? 15.605 -17.470 -13.493 1.00 78.75 101 GLN A N 1
ATOM 758 C CA . GLN A 1 101 ? 16.845 -17.971 -14.089 1.00 78.75 101 GLN A CA 1
ATOM 759 C C . GLN A 1 101 ? 16.791 -17.894 -15.627 1.00 78.75 101 GLN A C 1
ATOM 761 O O . GLN A 1 101 ? 15.749 -18.218 -16.203 1.00 78.75 101 GLN A O 1
ATOM 766 N N . PRO A 1 102 ? 17.893 -17.519 -16.310 1.00 83.31 102 PRO A N 1
ATOM 767 C CA . PRO A 1 102 ? 19.159 -17.031 -15.750 1.00 83.31 102 PRO A CA 1
ATOM 768 C C . PRO A 1 102 ? 19.002 -15.664 -15.069 1.00 83.31 102 PRO A C 1
ATOM 770 O O . PRO A 1 102 ? 18.077 -14.914 -15.386 1.00 83.31 102 PRO A O 1
ATOM 773 N N . GLU A 1 103 ? 19.915 -15.358 -14.143 1.00 77.25 103 GLU A N 1
ATOM 774 C CA . GLU A 1 103 ? 19.853 -14.143 -13.328 1.00 77.25 103 GLU A CA 1
ATOM 775 C C . GLU A 1 103 ? 19.735 -12.885 -14.194 1.00 77.25 103 GLU A C 1
ATOM 777 O O . GLU A 1 103 ? 20.484 -12.655 -15.149 1.00 77.25 103 GLU A O 1
ATOM 782 N N . HIS A 1 104 ? 18.745 -12.063 -13.865 1.00 82.44 104 HIS A N 1
ATOM 783 C CA . HIS A 1 104 ? 18.554 -10.762 -14.480 1.00 82.44 104 HIS A CA 1
ATOM 784 C C . HIS A 1 104 ? 19.360 -9.688 -13.749 1.00 82.44 104 HIS A C 1
ATOM 786 O O . HIS A 1 104 ? 19.683 -9.817 -12.571 1.00 82.44 104 HIS A O 1
ATOM 792 N N . THR A 1 105 ? 19.654 -8.594 -14.452 1.00 89.44 105 THR A N 1
ATOM 793 C CA . THR A 1 105 ? 20.241 -7.398 -13.841 1.00 89.44 105 THR A CA 1
ATOM 794 C C . THR A 1 105 ? 19.279 -6.787 -12.819 1.00 89.44 105 THR A C 1
ATOM 796 O O . THR A 1 105 ? 18.061 -6.959 -12.922 1.00 89.44 105 THR A O 1
ATOM 799 N N . ILE A 1 106 ? 19.811 -6.027 -11.858 1.00 88.69 106 ILE A N 1
ATOM 800 C CA . ILE A 1 106 ? 19.005 -5.350 -10.829 1.00 88.69 106 ILE A CA 1
ATOM 801 C C . ILE A 1 106 ? 17.871 -4.504 -11.451 1.00 88.69 106 ILE A C 1
ATOM 803 O O . ILE A 1 106 ? 16.719 -4.758 -11.099 1.00 88.69 106 ILE A O 1
ATOM 807 N N . PRO A 1 107 ? 18.106 -3.636 -12.463 1.00 89.88 107 PRO A N 1
ATOM 808 C CA . PRO A 1 107 ? 17.025 -2.862 -13.088 1.00 89.88 107 PRO A CA 1
ATOM 809 C C . PRO A 1 107 ? 15.913 -3.722 -13.703 1.00 89.88 107 PRO A C 1
ATOM 811 O O . PRO A 1 107 ? 14.734 -3.370 -13.672 1.00 89.88 107 PRO A O 1
ATOM 814 N N . ARG A 1 108 ? 16.264 -4.892 -14.253 1.00 92.94 108 ARG A N 1
ATOM 815 C CA . ARG A 1 108 ? 15.281 -5.836 -14.802 1.00 92.94 108 ARG A CA 1
ATOM 816 C C . ARG A 1 108 ? 14.460 -6.513 -13.708 1.00 92.94 108 ARG A C 1
ATOM 818 O O . ARG A 1 108 ? 13.282 -6.780 -13.946 1.00 92.94 108 ARG A O 1
ATOM 825 N N . LEU A 1 109 ? 15.059 -6.814 -12.554 1.00 92.38 109 LEU A N 1
ATOM 826 C CA . LEU A 1 109 ? 14.354 -7.374 -11.397 1.00 92.38 109 LEU A CA 1
ATOM 827 C C . LEU A 1 109 ? 13.399 -6.346 -10.783 1.00 92.38 109 LEU A C 1
ATOM 829 O O . LEU A 1 109 ? 12.238 -6.671 -10.544 1.00 92.38 109 LEU A O 1
ATOM 833 N N . GLU A 1 110 ? 13.846 -5.103 -10.624 1.00 93.56 110 GLU A N 1
ATOM 834 C CA . GLU A 1 110 ? 13.008 -3.994 -10.155 1.00 93.56 110 GLU A CA 1
ATOM 835 C C . GLU A 1 110 ? 11.817 -3.762 -11.100 1.00 93.56 110 GLU A C 1
ATOM 837 O O . GLU A 1 110 ? 10.671 -3.667 -10.655 1.00 93.56 110 GLU A O 1
ATOM 842 N N . LEU A 1 111 ? 12.048 -3.786 -12.421 1.00 95.50 111 LEU A N 1
ATOM 843 C CA . LEU A 1 111 ? 10.972 -3.668 -13.409 1.00 95.50 111 LEU A CA 1
ATOM 844 C C . LEU A 1 111 ? 9.998 -4.858 -13.366 1.00 95.50 111 LEU A C 1
ATOM 846 O O . LEU A 1 111 ? 8.795 -4.679 -13.546 1.00 95.50 111 LEU A O 1
ATOM 850 N N . CYS A 1 112 ? 10.481 -6.076 -13.103 1.00 94.44 112 CYS A N 1
ATOM 851 C CA . CYS A 1 112 ? 9.606 -7.226 -12.850 1.00 94.44 112 CYS A CA 1
ATOM 852 C C . CYS A 1 112 ? 8.745 -7.027 -11.593 1.00 94.44 112 CYS A C 1
ATOM 854 O O . CYS A 1 112 ? 7.584 -7.437 -11.592 1.00 94.44 112 CYS A O 1
ATOM 856 N N . GLY A 1 113 ? 9.281 -6.381 -10.554 1.00 94.19 113 GLY A N 1
ATOM 857 C CA . GLY A 1 113 ? 8.519 -5.971 -9.373 1.00 94.19 113 GLY A CA 1
ATOM 858 C C . GLY A 1 113 ? 7.374 -5.019 -9.727 1.00 94.19 113 GLY A C 1
ATOM 859 O O . GLY A 1 113 ? 6.244 -5.238 -9.298 1.00 94.19 113 GLY A O 1
ATOM 860 N N . ALA A 1 114 ? 7.623 -4.033 -10.590 1.00 96.62 114 ALA A N 1
ATOM 861 C CA . ALA A 1 114 ? 6.588 -3.119 -11.079 1.00 96.62 114 ALA A CA 1
ATOM 862 C C . ALA A 1 114 ? 5.502 -3.828 -11.918 1.00 96.62 114 ALA A C 1
ATOM 864 O O . ALA A 1 114 ? 4.308 -3.568 -11.748 1.00 96.62 114 ALA A O 1
ATOM 865 N N . VAL A 1 115 ? 5.884 -4.783 -12.774 1.00 96.94 115 VAL A N 1
ATOM 866 C CA . VAL A 1 115 ? 4.908 -5.627 -13.491 1.00 96.94 115 VAL A CA 1
ATOM 867 C C . VAL A 1 115 ? 4.054 -6.423 -12.501 1.00 96.94 115 VAL A C 1
ATOM 869 O O . VAL A 1 115 ? 2.832 -6.441 -12.627 1.00 96.94 115 VAL A O 1
ATOM 872 N N . LEU A 1 116 ? 4.671 -7.034 -11.485 1.00 95.81 116 LEU A N 1
ATOM 873 C CA . LEU A 1 116 ? 3.951 -7.783 -10.455 1.00 95.81 116 LEU A CA 1
ATOM 874 C C . LEU A 1 116 ? 2.984 -6.896 -9.662 1.00 95.81 116 LEU A C 1
ATOM 876 O O . LEU A 1 116 ? 1.863 -7.319 -9.393 1.00 95.81 116 LEU A O 1
ATOM 880 N N . ALA A 1 117 ? 3.394 -5.677 -9.306 1.00 96.12 117 ALA A N 1
ATOM 881 C CA . ALA A 1 117 ? 2.527 -4.717 -8.631 1.00 96.12 117 ALA A CA 1
ATOM 882 C C . ALA A 1 117 ? 1.299 -4.365 -9.486 1.00 96.12 117 ALA A C 1
ATOM 884 O O . ALA A 1 117 ? 0.193 -4.283 -8.959 1.00 96.12 117 ALA A O 1
ATOM 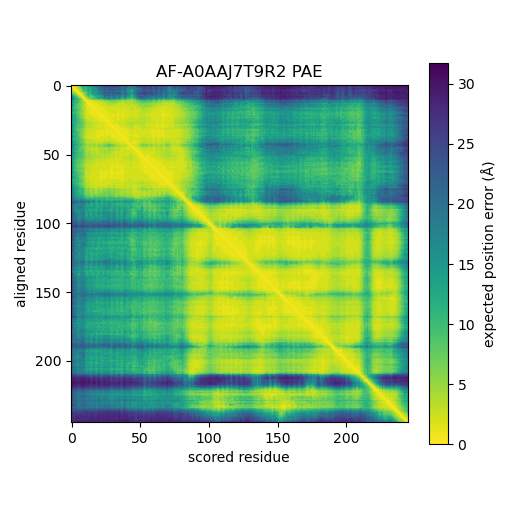885 N N . THR A 1 118 ? 1.477 -4.237 -10.806 1.00 97.25 118 THR A N 1
ATOM 886 C CA . THR A 1 118 ? 0.376 -3.996 -11.754 1.00 97.25 118 THR A CA 1
ATOM 887 C C . THR A 1 118 ? -0.600 -5.178 -11.796 1.00 97.25 118 THR A C 1
ATOM 889 O O . THR A 1 118 ? -1.800 -4.976 -11.659 1.00 97.25 118 THR A O 1
ATOM 892 N N . GLU A 1 119 ? -0.094 -6.414 -11.906 1.00 96.25 119 GLU A N 1
ATOM 893 C CA . GLU A 1 119 ? -0.921 -7.638 -11.879 1.00 96.25 119 GLU A CA 1
ATOM 894 C C . GLU A 1 119 ? -1.707 -7.780 -10.566 1.00 96.25 119 GLU A C 1
ATOM 896 O O . GLU A 1 119 ? -2.850 -8.229 -10.553 1.00 96.25 119 GLU A O 1
ATOM 901 N N . VAL A 1 120 ? -1.083 -7.424 -9.439 1.00 95.94 120 VAL A N 1
ATOM 902 C CA . VAL A 1 120 ? -1.734 -7.453 -8.124 1.00 95.94 120 VAL A CA 1
ATOM 903 C C . VAL A 1 120 ? -2.818 -6.384 -8.022 1.00 95.94 120 VAL A C 1
ATOM 905 O O . VAL A 1 120 ? -3.883 -6.669 -7.485 1.00 95.94 120 VAL A O 1
ATOM 908 N N . ALA A 1 121 ? -2.569 -5.178 -8.531 1.00 95.56 121 ALA A N 1
ATOM 909 C CA . ALA A 1 121 ? -3.563 -4.113 -8.519 1.00 95.56 121 ALA A CA 1
ATOM 910 C C . ALA A 1 121 ? -4.788 -4.466 -9.371 1.00 95.56 121 ALA A C 1
ATOM 912 O O . ALA A 1 121 ? -5.900 -4.242 -8.914 1.00 95.56 121 ALA A O 1
ATOM 913 N N . GLU A 1 122 ? -4.599 -5.061 -10.552 1.00 94.81 122 GLU A N 1
ATOM 914 C CA . GLU A 1 122 ? -5.701 -5.570 -11.386 1.00 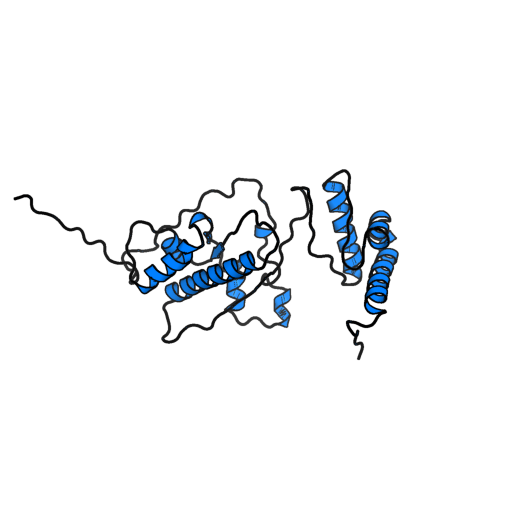94.81 122 GLU A CA 1
ATOM 915 C C . GLU A 1 122 ? -6.538 -6.609 -10.633 1.00 94.81 122 GLU A C 1
ATOM 917 O O . GLU A 1 122 ? -7.746 -6.449 -10.532 1.00 94.81 122 GLU A O 1
ATOM 922 N N . LEU A 1 123 ? -5.893 -7.603 -10.008 1.00 95.31 123 LEU A N 1
ATOM 923 C CA . LEU A 1 123 ? -6.594 -8.600 -9.194 1.00 95.31 123 LEU A CA 1
ATOM 924 C C . LEU A 1 123 ? -7.401 -7.949 -8.061 1.00 95.31 123 LEU A C 1
ATOM 926 O O . LEU A 1 123 ? -8.534 -8.330 -7.809 1.00 95.31 123 LEU A O 1
ATOM 930 N N . ILE A 1 124 ? -6.820 -6.976 -7.357 1.00 93.62 124 ILE A N 1
ATOM 931 C CA . ILE A 1 124 ? -7.512 -6.280 -6.266 1.00 93.62 124 ILE A CA 1
ATOM 932 C C . ILE A 1 124 ? -8.698 -5.469 -6.804 1.00 93.62 124 ILE A C 1
ATOM 934 O O . ILE A 1 124 ? -9.745 -5.448 -6.171 1.00 93.62 124 ILE A O 1
ATOM 938 N N . LEU A 1 125 ? -8.542 -4.801 -7.947 1.00 92.19 125 LEU A N 1
ATOM 939 C CA . LEU A 1 125 ? -9.603 -4.013 -8.576 1.00 92.19 125 LEU A CA 1
ATOM 940 C C . LEU A 1 125 ? -10.766 -4.882 -9.059 1.00 92.19 125 LEU A C 1
ATOM 942 O O . LEU A 1 125 ? -11.910 -4.461 -8.924 1.00 92.19 125 LEU A O 1
ATOM 946 N N . ASP A 1 126 ? -10.474 -6.068 -9.590 1.00 92.81 126 ASP A N 1
ATOM 947 C CA . ASP A 1 126 ? -11.488 -7.008 -10.073 1.00 92.81 126 ASP A CA 1
ATOM 948 C C . ASP A 1 126 ? -12.282 -7.651 -8.919 1.00 92.81 126 ASP A C 1
ATOM 950 O O . ASP A 1 126 ? -13.458 -7.966 -9.084 1.00 92.81 126 ASP A O 1
ATOM 954 N N . GLU A 1 127 ? -11.659 -7.828 -7.747 1.00 93.06 127 GLU A N 1
ATOM 955 C CA . GLU A 1 127 ? -12.261 -8.500 -6.582 1.00 93.06 127 GLU A CA 1
ATOM 956 C C . GLU A 1 127 ? -12.892 -7.535 -5.557 1.00 93.06 127 GLU A C 1
ATOM 958 O O . GLU A 1 127 ? -13.616 -7.964 -4.656 1.00 93.06 127 GLU A O 1
ATOM 963 N N . LEU A 1 128 ? -12.599 -6.233 -5.628 1.00 89.12 128 LEU A N 1
ATOM 964 C CA . LEU A 1 128 ? -13.166 -5.243 -4.711 1.00 89.12 128 LEU A CA 1
ATOM 965 C C . LEU A 1 128 ? -14.518 -4.721 -5.213 1.00 89.12 128 LEU A C 1
ATOM 967 O O . LEU A 1 128 ? -14.584 -3.938 -6.154 1.00 89.12 128 LEU A O 1
ATOM 971 N N . ASP A 1 129 ? -15.584 -4.999 -4.460 1.00 87.19 129 ASP A N 1
ATOM 972 C CA . ASP A 1 129 ? -16.935 -4.441 -4.678 1.00 87.19 129 ASP A CA 1
ATOM 973 C C . ASP A 1 129 ? -17.078 -2.958 -4.261 1.00 87.19 129 ASP A C 1
ATOM 975 O O . ASP A 1 129 ? -18.175 -2.457 -3.998 1.00 87.19 129 ASP A O 1
ATOM 979 N N . VAL A 1 130 ? -15.967 -2.224 -4.162 1.00 84.31 130 VAL A N 1
ATOM 980 C CA . VAL A 1 130 ? -15.942 -0.818 -3.746 1.00 84.31 130 VAL A CA 1
ATOM 981 C C . VAL A 1 130 ? -15.260 0.044 -4.794 1.00 84.31 130 VAL A C 1
ATOM 983 O O . VAL A 1 130 ? -14.211 -0.297 -5.337 1.00 84.31 130 VAL A O 1
ATOM 986 N N . LYS A 1 131 ? -15.838 1.218 -5.055 1.00 84.12 131 LYS A N 1
ATOM 987 C CA . LYS A 1 131 ? -15.225 2.197 -5.948 1.00 84.12 131 LYS A CA 1
ATOM 988 C C . LYS A 1 131 ? -14.004 2.812 -5.263 1.00 84.12 131 LYS A C 1
ATOM 990 O O . LYS A 1 131 ? -14.141 3.453 -4.227 1.00 84.12 131 LYS A O 1
ATOM 995 N N . LEU A 1 132 ? -12.832 2.651 -5.871 1.00 87.44 132 LEU A N 1
ATOM 996 C CA . LEU A 1 132 ? -11.616 3.330 -5.435 1.00 87.44 132 LEU A CA 1
ATOM 997 C C . LEU A 1 132 ? -11.542 4.736 -6.038 1.00 87.44 132 LEU A C 1
ATOM 999 O O . LEU A 1 132 ? -11.711 4.909 -7.245 1.00 87.44 132 LEU A O 1
ATOM 1003 N N . ASP A 1 133 ? -11.237 5.731 -5.206 1.00 88.19 133 ASP A N 1
ATOM 1004 C CA . ASP A 1 133 ? -11.040 7.113 -5.660 1.00 88.19 133 ASP A CA 1
ATOM 1005 C C . ASP A 1 133 ? -9.710 7.296 -6.403 1.00 88.19 133 ASP A C 1
ATOM 1007 O O . ASP A 1 133 ? -9.612 8.095 -7.335 1.00 88.19 133 ASP A O 1
ATOM 1011 N N . ALA A 1 134 ? -8.674 6.553 -5.999 1.00 90.31 134 ALA A N 1
ATOM 1012 C CA . ALA A 1 134 ? -7.353 6.598 -6.615 1.00 90.31 134 ALA A CA 1
ATOM 1013 C C . ALA A 1 134 ? -6.568 5.297 -6.398 1.00 90.31 134 ALA A C 1
ATOM 1015 O O . ALA A 1 134 ? -6.649 4.672 -5.342 1.00 90.31 134 ALA A O 1
ATOM 1016 N N . VAL A 1 135 ? -5.725 4.952 -7.376 1.00 93.19 135 VAL A N 1
ATOM 1017 C CA . VAL A 1 135 ? -4.723 3.881 -7.278 1.00 93.19 135 VAL A CA 1
ATOM 1018 C C . VAL A 1 135 ? -3.346 4.493 -7.501 1.00 93.19 135 VAL A C 1
ATOM 1020 O O . VAL A 1 135 ? -3.105 5.111 -8.541 1.00 93.19 135 VAL A O 1
ATOM 1023 N N . LYS A 1 136 ? -2.453 4.333 -6.521 1.00 94.31 136 LYS A N 1
ATOM 1024 C CA . LYS A 1 136 ? -1.076 4.838 -6.553 1.00 94.31 136 LYS A CA 1
ATOM 1025 C C . LYS A 1 136 ? -0.095 3.684 -6.377 1.00 94.31 136 LYS A C 1
ATOM 1027 O O . LYS A 1 136 ? -0.289 2.830 -5.516 1.00 94.31 136 LYS A O 1
ATOM 1032 N N . PHE A 1 137 ? 0.970 3.702 -7.165 1.00 96.06 137 PHE A N 1
ATOM 1033 C CA . PHE A 1 137 ? 2.079 2.760 -7.104 1.00 96.06 137 PHE A CA 1
ATOM 1034 C C . PHE A 1 137 ? 3.302 3.461 -6.524 1.00 96.06 137 PHE A C 1
ATOM 1036 O O . PHE A 1 137 ? 3.542 4.636 -6.810 1.00 96.06 137 PHE A O 1
ATOM 1043 N N . TYR A 1 138 ? 4.078 2.734 -5.726 1.00 94.94 138 TYR A N 1
ATOM 1044 C CA . TYR A 1 138 ? 5.288 3.239 -5.088 1.00 94.94 138 TYR A CA 1
ATOM 1045 C C . TYR A 1 138 ? 6.452 2.290 -5.365 1.00 94.94 138 TYR 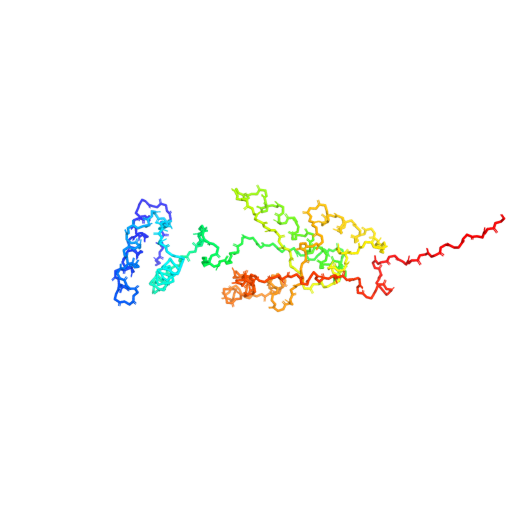A C 1
ATOM 1047 O O . TYR A 1 138 ? 6.309 1.073 -5.247 1.00 94.94 138 TYR A O 1
ATOM 1055 N N . THR A 1 139 ? 7.602 2.844 -5.740 1.00 95.19 139 THR A N 1
ATOM 1056 C CA . THR A 1 139 ? 8.860 2.106 -5.906 1.00 95.19 139 THR A CA 1
ATOM 1057 C C . THR A 1 139 ? 10.032 2.968 -5.454 1.00 95.19 139 THR A C 1
ATOM 1059 O O . THR A 1 139 ? 10.015 4.188 -5.604 1.00 95.19 139 THR A O 1
ATOM 1062 N N . ASP A 1 140 ? 11.059 2.336 -4.902 1.00 94.38 140 ASP A N 1
ATOM 1063 C CA . ASP A 1 140 ? 12.337 2.965 -4.573 1.00 94.38 140 ASP A CA 1
ATOM 1064 C C . ASP A 1 140 ? 13.325 2.965 -5.750 1.00 94.38 140 ASP A C 1
ATOM 1066 O O . ASP A 1 140 ? 14.381 3.596 -5.682 1.00 94.38 140 ASP A O 1
ATOM 1070 N N . SER A 1 141 ? 12.967 2.347 -6.880 1.00 95.31 141 SER A N 1
ATOM 1071 C CA . SER A 1 141 ? 13.779 2.385 -8.094 1.00 95.31 141 SER A CA 1
ATOM 1072 C C . SER A 1 141 ? 13.442 3.592 -8.965 1.00 95.31 141 SER A C 1
ATOM 1074 O O . SER A 1 141 ? 12.486 3.602 -9.748 1.00 95.31 141 SER A O 1
ATOM 1076 N N . LYS A 1 142 ? 14.304 4.612 -8.908 1.00 95.25 142 LYS A N 1
ATOM 1077 C CA . LYS A 1 142 ? 14.232 5.747 -9.841 1.00 95.25 142 LYS A CA 1
ATOM 1078 C C . LYS A 1 142 ? 14.515 5.339 -11.293 1.00 95.25 142 LYS A C 1
ATOM 1080 O O . LYS A 1 142 ? 14.031 6.003 -12.205 1.00 95.25 142 LYS A O 1
ATOM 1085 N N . VAL A 1 143 ? 15.242 4.239 -11.515 1.00 95.56 143 VAL A N 1
ATOM 1086 C CA . VAL A 1 143 ? 15.478 3.679 -12.857 1.00 95.56 143 VAL A CA 1
ATOM 1087 C C . VAL A 1 143 ? 14.163 3.183 -13.458 1.00 95.56 143 VAL A C 1
ATOM 1089 O O . VAL A 1 143 ? 13.815 3.569 -14.573 1.00 95.56 143 VAL A O 1
ATOM 1092 N N . VAL A 1 144 ? 13.381 2.407 -12.698 1.00 96.75 144 VAL A N 1
ATOM 1093 C CA . VAL A 1 144 ? 12.046 1.951 -13.119 1.00 96.75 144 VAL A CA 1
ATOM 1094 C C . VAL A 1 144 ? 11.117 3.131 -13.391 1.00 96.75 144 VAL A C 1
ATOM 1096 O O . VAL A 1 144 ? 10.442 3.145 -14.422 1.00 96.75 144 VAL A O 1
ATOM 1099 N N . LEU A 1 145 ? 11.113 4.147 -12.523 1.00 97.06 145 LEU A N 1
ATOM 1100 C CA . LEU A 1 145 ? 10.312 5.355 -12.739 1.00 97.06 145 LEU A CA 1
ATOM 1101 C C . LEU A 1 145 ? 10.713 6.083 -14.028 1.00 97.06 145 LEU A C 1
ATOM 1103 O O . LEU A 1 145 ? 9.834 6.475 -14.799 1.00 97.06 145 LEU A O 1
ATOM 1107 N N . GLY A 1 146 ? 12.015 6.194 -14.308 1.00 96.19 146 GLY A N 1
ATOM 1108 C CA . GLY A 1 146 ? 12.533 6.727 -15.568 1.00 96.19 146 GLY A CA 1
ATOM 1109 C C . GLY A 1 146 ? 12.082 5.908 -16.780 1.00 96.19 146 GLY A C 1
ATOM 1110 O O . GLY A 1 146 ? 11.649 6.477 -17.783 1.00 96.19 146 GLY A O 1
ATOM 1111 N N . TYR A 1 147 ? 12.100 4.574 -16.694 1.00 96.88 147 TYR A N 1
ATOM 1112 C CA . TYR A 1 147 ? 11.600 3.706 -17.766 1.00 96.88 147 TYR A CA 1
ATOM 1113 C C . TYR A 1 147 ? 10.101 3.893 -18.027 1.00 96.88 147 TYR A C 1
ATOM 1115 O O . TYR A 1 147 ? 9.687 4.019 -19.182 1.00 96.88 147 TYR A O 1
ATOM 1123 N N . ILE A 1 148 ? 9.294 3.965 -16.965 1.00 96.81 148 ILE A N 1
ATOM 1124 C CA . ILE A 1 148 ? 7.837 4.153 -17.038 1.00 96.81 148 ILE A CA 1
ATOM 1125 C C . ILE A 1 148 ? 7.462 5.550 -17.537 1.00 96.81 148 ILE A C 1
ATOM 1127 O O . ILE A 1 148 ? 6.416 5.690 -18.168 1.00 96.81 148 ILE A O 1
ATOM 1131 N N . ASN A 1 149 ? 8.296 6.571 -17.330 1.00 95.69 149 ASN A N 1
ATOM 1132 C CA . ASN A 1 149 ? 8.040 7.945 -17.783 1.00 95.69 149 ASN A CA 1
ATOM 1133 C C . ASN A 1 149 ? 8.659 8.273 -19.151 1.00 95.69 149 ASN A C 1
ATOM 1135 O O . ASN A 1 149 ? 8.247 9.229 -19.802 1.00 95.69 149 ASN A O 1
ATOM 1139 N N . ASN A 1 150 ? 9.613 7.479 -19.636 1.00 93.12 150 ASN A N 1
ATOM 1140 C CA . ASN A 1 150 ? 10.311 7.761 -20.886 1.00 93.12 150 ASN A CA 1
ATOM 1141 C C . ASN A 1 150 ? 9.389 7.717 -22.122 1.00 93.12 150 ASN A C 1
ATOM 1143 O O . ASN A 1 150 ? 8.816 6.678 -22.457 1.00 93.12 150 ASN A O 1
ATOM 1147 N N . GLN A 1 151 ? 9.304 8.831 -22.845 1.00 88.06 151 GLN A N 1
ATOM 1148 C CA . GLN A 1 151 ? 8.549 8.947 -24.101 1.00 88.06 151 GLN A CA 1
ATOM 1149 C C . GLN A 1 151 ? 9.454 9.126 -25.331 1.00 88.06 151 GLN A C 1
ATOM 1151 O O . GLN A 1 151 ? 8.958 9.179 -26.451 1.00 88.06 151 GLN A O 1
ATOM 1156 N N . THR A 1 152 ? 10.774 9.231 -25.144 1.00 85.38 152 THR A N 1
ATOM 1157 C CA . THR A 1 152 ? 11.692 9.718 -26.186 1.00 85.38 152 THR A CA 1
ATOM 1158 C C . THR A 1 152 ? 12.680 8.657 -26.661 1.00 85.38 152 THR A C 1
ATOM 1160 O O . THR A 1 152 ? 12.879 8.487 -27.864 1.00 85.38 152 THR A O 1
ATOM 1163 N N . ARG A 1 153 ? 13.319 7.925 -25.742 1.00 87.00 153 ARG A N 1
ATOM 1164 C CA . ARG A 1 153 ? 14.330 6.913 -26.084 1.00 87.00 153 ARG A CA 1
ATOM 1165 C C . ARG A 1 153 ? 13.666 5.563 -26.347 1.00 87.00 153 ARG A C 1
ATOM 1167 O O . ARG A 1 153 ? 12.661 5.217 -25.733 1.00 87.00 153 ARG A O 1
ATOM 1174 N N . ARG A 1 154 ? 14.240 4.766 -27.248 1.00 89.19 154 ARG A N 1
ATOM 1175 C CA . ARG A 1 154 ? 13.765 3.400 -27.514 1.00 89.19 154 ARG A CA 1
ATOM 1176 C C . ARG A 1 154 ? 14.482 2.417 -26.596 1.00 89.19 154 ARG A C 1
ATOM 1178 O O . ARG A 1 154 ? 15.695 2.505 -26.451 1.00 89.19 154 ARG A O 1
ATOM 1185 N N . PHE A 1 155 ? 13.758 1.445 -26.055 1.00 93.69 155 PHE A N 1
ATOM 1186 C CA . PHE A 1 155 ? 14.345 0.345 -25.290 1.00 93.69 155 PHE A CA 1
ATOM 1187 C C . PHE A 1 155 ? 14.617 -0.889 -26.164 1.00 93.69 155 PHE A C 1
ATOM 1189 O O . PHE A 1 155 ? 14.101 -1.028 -27.283 1.00 93.69 155 PHE A O 1
ATOM 1196 N N . TYR A 1 156 ? 15.419 -1.822 -25.654 1.00 93.25 156 TYR A N 1
ATOM 1197 C CA . TYR A 1 156 ? 15.415 -3.197 -26.156 1.00 93.25 156 TYR A CA 1
ATOM 1198 C C . TYR A 1 156 ? 14.129 -3.933 -25.753 1.00 93.25 156 TYR A C 1
ATOM 1200 O O . TYR A 1 156 ? 13.421 -3.542 -24.824 1.00 93.25 156 TYR A O 1
ATOM 1208 N N . THR A 1 157 ? 13.818 -5.015 -26.473 1.00 93.06 157 THR A N 1
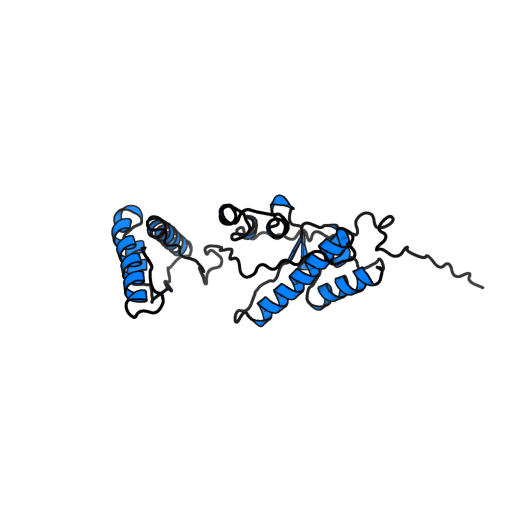ATOM 1209 C CA . THR A 1 157 ? 12.525 -5.719 -26.416 1.00 93.06 157 THR A CA 1
ATOM 1210 C C . THR A 1 157 ? 12.110 -6.114 -24.998 1.00 93.06 157 THR A C 1
ATOM 1212 O O . THR A 1 157 ? 10.949 -5.957 -24.636 1.00 93.06 157 THR A O 1
ATOM 1215 N N . TYR A 1 158 ? 13.049 -6.580 -24.169 1.00 92.44 158 TYR A N 1
ATOM 1216 C CA . TYR A 1 158 ? 12.746 -7.026 -22.807 1.00 92.44 158 TYR A CA 1
ATOM 1217 C C . TYR A 1 158 ? 12.133 -5.913 -21.942 1.00 92.44 158 TYR A C 1
ATOM 1219 O O . TYR A 1 158 ? 11.100 -6.137 -21.305 1.00 92.44 158 TYR A O 1
ATOM 1227 N N . ILE A 1 159 ? 12.760 -4.730 -21.928 1.00 94.94 159 ILE A N 1
ATOM 1228 C CA . ILE A 1 159 ? 12.260 -3.565 -21.188 1.00 94.94 159 ILE A CA 1
ATOM 1229 C C . ILE A 1 159 ? 11.026 -2.996 -21.885 1.00 94.94 159 ILE A C 1
ATOM 1231 O O . ILE A 1 159 ? 10.033 -2.739 -21.213 1.00 94.94 159 ILE A O 1
ATOM 1235 N N . SER A 1 160 ? 11.043 -2.892 -23.220 1.00 94.81 160 SER A N 1
ATOM 1236 C CA . SER A 1 160 ? 9.910 -2.378 -24.002 1.00 94.81 160 SER A CA 1
ATOM 1237 C C . SER A 1 160 ? 8.607 -3.109 -23.672 1.00 94.81 160 SER A C 1
ATOM 1239 O O . SER A 1 160 ? 7.633 -2.468 -23.293 1.00 94.81 160 SER A O 1
ATOM 1241 N N . ASN A 1 161 ? 8.608 -4.445 -23.716 1.00 96.50 161 ASN A N 1
ATOM 1242 C CA . ASN A 1 161 ? 7.411 -5.251 -23.467 1.00 96.50 161 ASN A CA 1
ATOM 1243 C C . ASN A 1 161 ? 6.887 -5.099 -22.028 1.00 96.50 161 ASN A C 1
ATOM 1245 O O . ASN A 1 161 ? 5.686 -5.173 -21.787 1.00 96.50 161 ASN A O 1
ATOM 1249 N N . ARG A 1 162 ? 7.779 -4.904 -21.048 1.00 96.75 162 ARG A N 1
ATOM 1250 C CA . ARG A 1 162 ? 7.397 -4.745 -19.635 1.00 96.75 162 ARG A CA 1
ATOM 1251 C C . ARG A 1 162 ? 6.872 -3.349 -19.337 1.00 96.75 162 ARG A C 1
ATOM 1253 O O . ARG A 1 162 ? 5.865 -3.226 -18.648 1.00 96.75 162 ARG A O 1
ATOM 1260 N N . VAL A 1 163 ? 7.508 -2.316 -19.888 1.00 97.12 163 VAL A N 1
ATOM 1261 C CA . VAL A 1 163 ? 7.002 -0.940 -19.813 1.00 97.12 163 VAL A CA 1
ATOM 1262 C C . VAL A 1 163 ? 5.635 -0.851 -20.490 1.00 97.12 163 VAL A C 1
ATOM 1264 O O . VAL A 1 163 ? 4.718 -0.264 -19.928 1.00 97.12 163 VAL A O 1
ATOM 1267 N N . GLU A 1 164 ? 5.460 -1.494 -21.645 1.00 96.31 164 GLU A N 1
ATOM 1268 C CA . GLU A 1 164 ? 4.165 -1.586 -22.323 1.00 96.31 164 GLU A CA 1
ATOM 1269 C C . GLU A 1 164 ? 3.123 -2.323 -21.471 1.00 96.31 164 GLU A C 1
ATOM 1271 O O . GLU A 1 164 ? 2.010 -1.830 -21.305 1.00 96.31 164 GLU A O 1
ATOM 1276 N N . ARG A 1 165 ? 3.487 -3.453 -20.849 1.00 97.56 165 ARG A N 1
ATOM 1277 C CA . ARG A 1 165 ? 2.594 -4.186 -19.939 1.00 97.56 165 ARG A CA 1
ATOM 1278 C C . ARG A 1 165 ? 2.119 -3.334 -18.759 1.00 97.56 165 ARG A C 1
ATOM 1280 O O . ARG A 1 165 ? 0.950 -3.439 -18.390 1.00 97.56 165 ARG A O 1
ATOM 1287 N N . ILE A 1 166 ? 3.005 -2.523 -18.182 1.00 98.06 166 ILE A N 1
ATOM 1288 C CA . ILE A 1 166 ? 2.678 -1.598 -17.088 1.00 98.06 166 ILE A CA 1
ATOM 1289 C C . ILE A 1 166 ? 1.752 -0.486 -17.594 1.00 98.06 166 ILE A C 1
ATOM 1291 O O . ILE A 1 166 ? 0.705 -0.228 -17.002 1.00 98.06 166 ILE A O 1
ATOM 1295 N N . ARG A 1 167 ? 2.103 0.139 -18.723 1.00 96.56 167 ARG A N 1
ATOM 1296 C CA . ARG A 1 167 ? 1.341 1.250 -19.317 1.00 96.56 167 ARG A CA 1
ATOM 1297 C C . ARG A 1 167 ? -0.009 0.839 -19.906 1.00 96.56 167 ARG A C 1
ATOM 1299 O O . ARG A 1 167 ? -0.857 1.691 -20.133 1.00 96.56 167 ARG A O 1
ATOM 1306 N N . ARG A 1 168 ? -0.235 -0.455 -20.148 1.00 96.88 168 ARG A N 1
ATOM 1307 C CA . ARG A 1 168 ? -1.538 -0.975 -20.587 1.00 96.88 168 ARG A CA 1
ATOM 1308 C C . ARG A 1 168 ? -2.624 -0.809 -19.519 1.00 96.88 168 ARG A C 1
ATOM 1310 O O . ARG A 1 168 ? -3.790 -0.676 -19.878 1.00 96.88 168 ARG A O 1
ATOM 1317 N N . SER A 1 169 ? -2.239 -0.816 -18.244 1.00 93.31 169 SER A N 1
ATOM 1318 C CA . SER A 1 169 ? -3.177 -0.861 -17.114 1.00 93.31 169 SER A CA 1
ATOM 1319 C C . SER A 1 169 ? -2.974 0.266 -16.104 1.00 93.31 169 SER A C 1
ATOM 1321 O O . SER A 1 169 ? -3.750 0.399 -15.163 1.00 93.31 169 SER A O 1
ATOM 1323 N N . THR A 1 170 ? -1.926 1.072 -16.276 1.00 96.12 170 THR A N 1
ATOM 1324 C CA . THR A 1 170 ? -1.577 2.181 -15.384 1.00 96.12 170 THR A CA 1
ATOM 1325 C C . THR A 1 170 ? -1.053 3.364 -16.186 1.00 96.12 170 THR A C 1
ATOM 1327 O O . THR A 1 170 ? -0.542 3.194 -17.292 1.00 96.12 170 THR A O 1
ATOM 1330 N N . GLN A 1 171 ? -1.127 4.554 -15.599 1.00 95.06 171 GLN A N 1
ATOM 1331 C CA . GLN A 1 171 ? -0.551 5.777 -16.146 1.00 95.06 171 GLN A CA 1
ATOM 1332 C C . GLN A 1 171 ? 0.736 6.164 -15.409 1.00 95.06 171 GLN A C 1
ATOM 1334 O O . GLN A 1 171 ? 0.811 5.946 -14.196 1.00 95.06 171 GLN A O 1
ATOM 1339 N N . PRO A 1 172 ? 1.740 6.764 -16.083 1.00 95.12 172 PRO A N 1
ATOM 1340 C CA . PRO A 1 172 ? 2.991 7.181 -15.444 1.00 95.12 172 PRO A CA 1
ATOM 1341 C C . PRO A 1 172 ? 2.796 8.055 -14.197 1.00 95.12 172 PRO A C 1
ATOM 1343 O O . PRO A 1 172 ? 3.534 7.904 -13.230 1.00 95.12 172 PRO A O 1
ATOM 1346 N N . GLU A 1 173 ? 1.761 8.897 -14.170 1.00 93.56 173 GLU A N 1
ATOM 1347 C CA . GLU A 1 173 ? 1.429 9.782 -13.045 1.00 93.56 173 GLU A CA 1
ATOM 1348 C C . GLU A 1 173 ? 0.965 9.032 -11.788 1.00 93.56 173 GLU A C 1
ATOM 1350 O O . GLU A 1 173 ? 0.930 9.607 -10.702 1.00 93.56 173 GLU A O 1
ATOM 1355 N N . GLN A 1 174 ? 0.590 7.756 -11.914 1.00 95.19 174 GLN A N 1
ATOM 1356 C CA . GLN A 1 174 ? 0.235 6.915 -10.773 1.00 95.19 174 GLN A CA 1
ATOM 1357 C C . GLN A 1 174 ? 1.468 6.360 -10.052 1.00 95.19 174 GLN A C 1
ATOM 1359 O O . GLN A 1 174 ? 1.324 5.846 -8.943 1.00 95.19 174 GLN A O 1
ATOM 1364 N N . TRP A 1 175 ? 2.656 6.439 -10.657 1.00 96.19 175 TRP A N 1
ATOM 1365 C CA . TRP A 1 175 ? 3.894 5.877 -10.124 1.00 96.19 175 TRP A CA 1
ATOM 1366 C C . TRP A 1 175 ? 4.705 6.931 -9.378 1.00 96.19 175 TRP A C 1
ATOM 1368 O O . TRP A 1 175 ? 5.057 7.973 -9.924 1.00 96.19 175 TRP A O 1
ATOM 1378 N N . ASN A 1 176 ? 5.022 6.637 -8.121 1.00 94.50 176 ASN A N 1
ATOM 1379 C CA . ASN A 1 176 ? 5.658 7.559 -7.192 1.00 94.50 176 ASN A CA 1
ATOM 1380 C C . ASN A 1 176 ? 6.943 6.949 -6.632 1.00 94.50 176 ASN A C 1
ATOM 1382 O O . ASN A 1 176 ? 7.056 5.729 -6.472 1.00 94.50 176 ASN A O 1
ATOM 1386 N N . TYR A 1 177 ? 7.891 7.812 -6.285 1.00 94.62 177 TYR A N 1
ATOM 1387 C CA . TYR A 1 177 ? 9.071 7.401 -5.543 1.00 94.62 177 TYR A CA 1
ATOM 1388 C C . TYR A 1 177 ? 8.741 7.206 -4.059 1.00 94.62 177 TYR A C 1
ATOM 1390 O O . TYR A 1 177 ? 7.994 7.985 -3.466 1.00 94.62 177 TYR A O 1
ATOM 1398 N N . VAL A 1 178 ? 9.329 6.180 -3.448 1.00 92.75 178 VAL A N 1
ATOM 1399 C CA . VAL A 1 178 ? 9.380 6.008 -1.992 1.00 92.75 178 VAL A CA 1
ATOM 1400 C C . VAL A 1 178 ? 10.820 5.694 -1.580 1.00 92.75 178 VAL A C 1
ATOM 1402 O O . VAL A 1 178 ? 11.477 4.917 -2.265 1.00 92.75 178 VAL A O 1
ATOM 1405 N N . PRO A 1 179 ? 11.354 6.270 -0.491 1.00 92.38 179 PRO A N 1
ATOM 1406 C CA . PRO A 1 179 ? 12.651 5.857 0.040 1.00 92.38 179 PRO A CA 1
ATOM 1407 C C . PRO A 1 179 ? 12.686 4.361 0.391 1.00 92.38 179 PRO A C 1
ATOM 1409 O O . PRO A 1 179 ? 11.700 3.827 0.896 1.00 92.38 179 PRO A O 1
ATOM 1412 N N . THR A 1 180 ? 13.819 3.688 0.166 1.00 90.31 180 THR A N 1
ATOM 1413 C CA . THR A 1 180 ? 13.979 2.241 0.425 1.00 90.31 180 THR A CA 1
ATOM 1414 C C . THR A 1 180 ? 13.625 1.849 1.862 1.00 90.31 180 THR A C 1
ATOM 1416 O O . THR A 1 180 ? 12.951 0.848 2.079 1.00 90.31 180 THR A O 1
ATOM 1419 N N . ASP A 1 181 ? 14.008 2.655 2.853 1.00 89.50 181 ASP A N 1
ATOM 1420 C CA . ASP A 1 181 ? 13.697 2.436 4.274 1.00 89.50 181 ASP A CA 1
ATOM 1421 C C . ASP A 1 181 ? 12.200 2.571 4.604 1.00 89.50 181 ASP A C 1
ATOM 1423 O O . ASP A 1 181 ? 11.741 2.092 5.641 1.00 89.50 181 ASP A O 1
ATOM 1427 N N . GLN A 1 182 ? 11.431 3.187 3.707 1.00 91.00 182 GLN A N 1
ATOM 1428 C CA . GLN A 1 182 ? 9.983 3.345 3.805 1.00 91.00 182 GLN A CA 1
ATOM 1429 C C . GLN A 1 182 ? 9.215 2.449 2.826 1.00 91.00 182 GLN A C 1
ATOM 1431 O O . GLN A 1 182 ? 7.987 2.526 2.793 1.00 91.00 182 GLN A O 1
ATOM 1436 N N . ASN A 1 183 ? 9.897 1.601 2.045 1.00 91.81 183 ASN A N 1
ATOM 1437 C CA . ASN A 1 183 ? 9.279 0.684 1.092 1.00 91.81 183 ASN A CA 1
ATOM 1438 C C . ASN A 1 183 ? 8.980 -0.675 1.757 1.00 91.81 183 ASN A C 1
ATOM 1440 O O . ASN A 1 183 ? 9.899 -1.471 1.960 1.00 91.81 183 ASN A O 1
ATOM 1444 N N . PRO A 1 184 ? 7.711 -1.025 2.044 1.00 90.62 184 PRO A N 1
ATOM 1445 C CA . PRO A 1 184 ? 7.400 -2.309 2.666 1.00 90.62 184 PRO A CA 1
ATOM 1446 C C . PRO A 1 184 ? 7.789 -3.509 1.793 1.00 90.62 184 PRO A C 1
ATOM 1448 O O . PRO A 1 184 ? 8.080 -4.571 2.333 1.00 90.62 184 PRO A O 1
ATOM 1451 N N . ALA A 1 185 ? 7.827 -3.364 0.462 1.00 88.88 185 ALA A N 1
ATOM 1452 C CA . ALA A 1 185 ? 8.161 -4.465 -0.443 1.00 88.88 185 ALA A CA 1
ATOM 1453 C C . ALA A 1 185 ? 9.595 -4.989 -0.244 1.00 88.88 185 ALA A C 1
ATOM 1455 O O . ALA A 1 185 ? 9.836 -6.181 -0.431 1.00 88.88 185 ALA A O 1
ATOM 1456 N N . ASP A 1 186 ? 10.520 -4.137 0.207 1.00 86.44 186 ASP A N 1
ATOM 1457 C CA . ASP A 1 186 ? 11.897 -4.527 0.535 1.00 86.44 186 ASP A CA 1
ATOM 1458 C C . ASP A 1 186 ? 11.952 -5.473 1.756 1.00 86.44 186 ASP A C 1
ATOM 1460 O O . ASP A 1 186 ? 12.793 -6.365 1.834 1.00 86.44 186 ASP A O 1
ATOM 1464 N N . LEU A 1 187 ? 10.982 -5.396 2.675 1.00 87.00 187 LEU A N 1
ATOM 1465 C CA . LEU A 1 187 ? 10.875 -6.353 3.785 1.00 87.00 187 LEU A CA 1
ATOM 1466 C C . LEU A 1 187 ? 10.442 -7.752 3.335 1.00 87.00 187 LEU A C 1
ATOM 1468 O O . LEU A 1 187 ? 10.688 -8.711 4.059 1.00 87.00 187 LEU A O 1
ATOM 1472 N N . ALA A 1 188 ? 9.793 -7.886 2.175 1.00 78.25 188 ALA A N 1
ATOM 1473 C CA . ALA A 1 188 ? 9.455 -9.195 1.614 1.00 78.25 188 ALA A CA 1
ATOM 1474 C C . ALA A 1 188 ? 10.597 -9.816 0.810 1.00 78.25 188 ALA A C 1
ATOM 1476 O O . ALA A 1 188 ? 10.619 -11.033 0.627 1.00 78.25 188 ALA A O 1
ATOM 1477 N N . THR A 1 189 ? 11.532 -9.003 0.317 1.00 75.31 189 THR A N 1
ATOM 1478 C CA . THR A 1 189 ? 12.742 -9.494 -0.353 1.00 75.31 189 THR A CA 1
ATOM 1479 C C . THR A 1 189 ? 13.857 -9.793 0.649 1.00 75.31 189 THR A C 1
ATOM 1481 O O . THR A 1 189 ? 14.727 -10.617 0.365 1.00 75.31 189 THR A O 1
ATOM 1484 N N . ARG A 1 190 ? 13.813 -9.186 1.844 1.00 72.81 190 ARG A N 1
ATOM 1485 C CA . ARG A 1 190 ? 14.726 -9.459 2.960 1.00 72.81 190 ARG A CA 1
ATOM 1486 C C . ARG A 1 190 ? 14.141 -10.490 3.926 1.00 72.81 190 ARG A C 1
ATOM 1488 O O . ARG A 1 190 ? 12.965 -10.465 4.266 1.00 72.81 190 ARG A O 1
ATOM 1495 N N . SER A 1 191 ? 14.976 -11.392 4.433 1.00 72.94 191 SER A N 1
ATOM 1496 C CA . SER A 1 191 ? 14.553 -12.379 5.433 1.00 72.94 191 SER A CA 1
ATOM 1497 C C . SER A 1 191 ? 14.293 -11.713 6.790 1.00 72.94 191 SER A C 1
ATOM 1499 O O . SER A 1 191 ? 15.214 -11.543 7.586 1.00 72.94 191 SER A O 1
ATOM 1501 N N . VAL A 1 192 ? 13.038 -11.351 7.073 1.00 82.50 192 VAL A N 1
ATOM 1502 C CA . VAL A 1 192 ? 12.602 -10.875 8.396 1.00 82.50 192 VAL A CA 1
ATOM 1503 C C . VAL A 1 192 ? 12.027 -12.045 9.206 1.00 82.50 192 VAL A C 1
ATOM 1505 O O . VAL A 1 192 ? 11.136 -12.745 8.717 1.00 82.50 192 VAL A O 1
ATOM 1508 N N . PRO A 1 193 ? 12.472 -12.275 10.458 1.00 87.00 193 PRO A N 1
ATOM 1509 C CA . PRO A 1 193 ? 11.844 -13.259 11.332 1.00 87.00 193 PRO A CA 1
ATOM 1510 C C . PRO A 1 193 ? 10.355 -12.960 11.530 1.00 87.00 193 PRO A C 1
ATOM 1512 O O . PRO A 1 193 ? 9.977 -11.836 11.860 1.00 87.00 193 PRO A O 1
ATOM 1515 N N . ALA A 1 194 ? 9.502 -13.980 11.410 1.00 85.31 194 ALA A N 1
ATOM 1516 C CA . ALA A 1 194 ? 8.049 -13.819 11.517 1.00 85.31 194 ALA A CA 1
ATOM 1517 C C . ALA A 1 194 ? 7.598 -13.155 12.837 1.00 85.31 194 ALA A C 1
ATOM 1519 O O . ALA A 1 194 ? 6.600 -12.436 12.863 1.00 85.31 194 ALA A O 1
ATOM 1520 N N . SER A 1 195 ? 8.352 -13.348 13.925 1.00 88.75 195 SER A N 1
ATOM 1521 C CA . SER A 1 195 ? 8.100 -12.724 15.231 1.00 88.75 195 SER A CA 1
ATOM 1522 C C . SER A 1 195 ? 8.244 -11.200 15.221 1.00 88.75 195 SER A C 1
ATOM 1524 O O . SER A 1 195 ? 7.549 -10.521 15.976 1.00 88.75 195 SER A O 1
ATOM 1526 N N . LEU A 1 196 ? 9.111 -10.660 14.363 1.00 88.25 196 LEU A N 1
ATOM 1527 C CA . LEU A 1 196 ? 9.376 -9.226 14.259 1.00 88.25 196 LEU A CA 1
ATOM 1528 C C . LEU A 1 196 ? 8.472 -8.537 13.237 1.00 88.25 196 LEU A C 1
ATOM 1530 O O . LEU A 1 196 ? 8.338 -7.321 13.283 1.00 88.25 196 LEU A O 1
ATOM 1534 N N . LEU A 1 197 ? 7.792 -9.288 12.363 1.00 85.69 197 LEU A N 1
ATOM 1535 C CA . LEU A 1 197 ? 6.995 -8.734 11.263 1.00 85.69 197 LEU A CA 1
ATOM 1536 C C . LEU A 1 197 ? 5.954 -7.704 11.731 1.00 85.69 197 LEU A C 1
ATOM 1538 O O . LEU A 1 197 ? 5.791 -6.662 11.103 1.00 85.69 197 LEU A O 1
ATOM 1542 N N . LYS A 1 198 ? 5.297 -7.955 12.873 1.00 86.06 19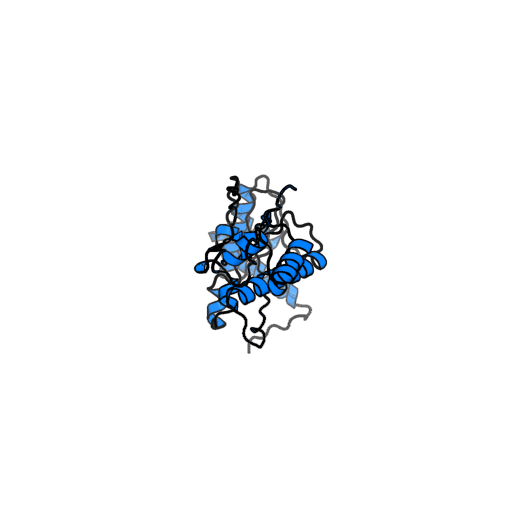8 LYS A N 1
ATOM 1543 C CA . LYS A 1 198 ? 4.303 -7.039 13.468 1.00 86.06 198 LYS A CA 1
ATOM 1544 C C . LYS A 1 198 ? 4.884 -5.695 13.920 1.00 86.06 198 LYS A C 1
ATOM 1546 O O . LYS A 1 198 ? 4.123 -4.755 14.104 1.00 86.06 198 LYS A O 1
ATOM 1551 N N . GLN A 1 199 ? 6.193 -5.630 14.141 1.00 88.38 199 GLN A N 1
ATOM 1552 C CA . GLN A 1 199 ? 6.912 -4.425 14.559 1.00 88.38 199 GLN A CA 1
ATOM 1553 C C . GLN A 1 199 ? 7.443 -3.633 13.353 1.00 88.38 199 GLN A C 1
ATOM 1555 O O . GLN A 1 199 ? 8.000 -2.554 13.524 1.00 88.38 199 GLN A O 1
ATOM 1560 N N . THR A 1 200 ? 7.287 -4.168 12.139 1.00 89.44 200 THR A N 1
ATOM 1561 C CA . THR A 1 200 ? 7.726 -3.529 10.895 1.00 89.44 200 THR A CA 1
ATOM 1562 C C . THR A 1 200 ? 6.579 -2.810 10.185 1.00 89.44 200 THR A C 1
ATOM 1564 O O . THR A 1 200 ? 5.405 -3.030 10.483 1.00 89.44 200 THR A O 1
ATOM 1567 N N . ILE A 1 201 ? 6.921 -2.026 9.160 1.00 90.06 201 ILE A N 1
ATOM 1568 C CA . ILE A 1 201 ? 5.953 -1.342 8.290 1.00 90.06 201 ILE A CA 1
ATOM 1569 C C . ILE A 1 201 ? 5.196 -2.281 7.332 1.00 90.06 201 ILE A C 1
ATOM 1571 O O . ILE A 1 201 ? 4.329 -1.812 6.601 1.00 90.06 201 ILE A O 1
ATOM 1575 N N . TRP A 1 202 ? 5.479 -3.593 7.322 1.00 89.25 202 TRP A N 1
ATOM 1576 C CA . TRP A 1 202 ? 4.857 -4.552 6.394 1.00 89.25 202 TRP A CA 1
ATOM 1577 C C . TRP A 1 202 ? 3.322 -4.546 6.450 1.00 89.25 202 TRP A C 1
ATOM 1579 O O . TRP A 1 202 ? 2.663 -4.531 5.415 1.00 89.25 202 TRP A O 1
ATOM 1589 N N . LEU A 1 203 ? 2.747 -4.541 7.659 1.00 86.88 203 LEU A N 1
ATOM 1590 C CA . LEU A 1 203 ? 1.291 -4.627 7.858 1.00 86.88 203 LEU A CA 1
ATOM 1591 C C . LEU A 1 203 ? 0.609 -3.265 8.018 1.00 86.88 203 LEU A C 1
ATOM 1593 O O . LEU A 1 203 ? -0.608 -3.171 7.872 1.00 86.88 203 LEU A O 1
ATOM 1597 N N . THR A 1 204 ? 1.368 -2.230 8.373 1.00 85.75 204 THR A N 1
ATOM 1598 C CA . THR A 1 204 ? 0.835 -0.897 8.695 1.00 85.75 204 THR A CA 1
ATOM 1599 C C . THR A 1 204 ? 1.096 0.131 7.603 1.00 85.75 204 THR A C 1
ATOM 1601 O O . THR A 1 204 ? 0.496 1.199 7.633 1.00 85.75 204 THR A O 1
ATOM 1604 N N . GLY A 1 205 ? 1.993 -0.174 6.664 1.00 88.62 205 GLY A N 1
ATOM 1605 C CA . GLY A 1 205 ? 2.507 0.784 5.695 1.00 88.62 205 GLY A CA 1
ATOM 1606 C C . GLY A 1 205 ? 3.383 1.877 6.329 1.00 88.62 205 GLY A C 1
ATOM 1607 O O . GLY A 1 205 ? 3.533 1.943 7.556 1.00 88.62 205 GLY A O 1
ATOM 1608 N N . PRO A 1 206 ? 3.999 2.728 5.492 1.00 89.19 206 PRO A N 1
ATOM 1609 C CA . PRO A 1 206 ? 4.760 3.888 5.939 1.00 89.19 206 PRO A CA 1
ATOM 1610 C C . PRO A 1 206 ? 3.851 5.032 6.411 1.00 89.19 206 PRO A C 1
ATOM 1612 O O . PRO A 1 206 ? 2.740 5.228 5.917 1.00 89.19 206 PRO A O 1
ATOM 1615 N N . ALA A 1 207 ? 4.358 5.838 7.348 1.00 86.12 207 ALA A N 1
ATOM 1616 C CA . ALA A 1 207 ? 3.583 6.875 8.031 1.00 86.12 207 ALA A CA 1
ATOM 1617 C C . ALA A 1 207 ? 3.028 7.971 7.103 1.00 86.12 207 ALA A C 1
ATOM 1619 O O . ALA A 1 207 ? 2.014 8.581 7.431 1.00 86.12 207 ALA A O 1
ATOM 1620 N N . PHE A 1 208 ? 3.656 8.224 5.949 1.00 85.38 208 PHE A N 1
ATOM 1621 C CA . PHE A 1 208 ? 3.164 9.233 5.007 1.00 85.38 208 PHE A CA 1
ATOM 1622 C C . PHE A 1 208 ? 1.823 8.848 4.364 1.00 85.38 208 PHE A C 1
ATOM 1624 O O . PHE A 1 208 ? 1.094 9.733 3.940 1.00 85.38 208 PHE A O 1
ATOM 1631 N N . LEU A 1 209 ? 1.451 7.560 4.331 1.00 83.81 209 LEU A N 1
ATOM 1632 C CA . LEU A 1 209 ? 0.130 7.139 3.843 1.00 83.81 209 LEU A CA 1
ATOM 1633 C C . LEU A 1 209 ? -1.009 7.527 4.798 1.00 83.81 209 LEU A C 1
ATOM 1635 O O . LEU A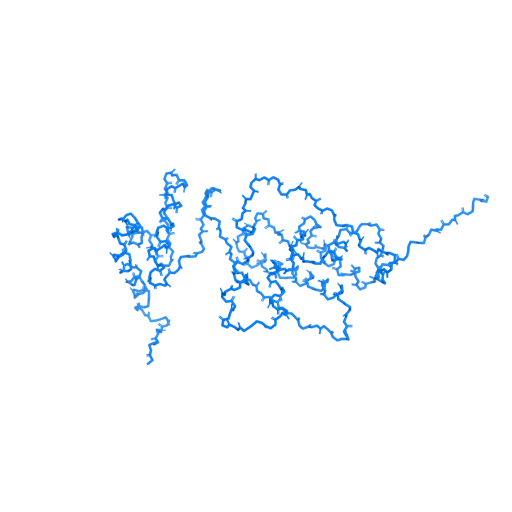 1 209 ? -2.156 7.600 4.374 1.00 83.81 209 LEU A O 1
ATOM 1639 N N . LEU A 1 210 ? -0.694 7.780 6.074 1.00 77.44 210 LEU A N 1
ATOM 1640 C CA . LEU A 1 210 ? -1.635 8.256 7.097 1.00 77.44 210 LEU A CA 1
ATOM 1641 C C . LEU A 1 210 ? -1.732 9.784 7.154 1.00 77.44 210 LEU A C 1
ATOM 1643 O O . LEU A 1 210 ? -2.418 10.322 8.018 1.00 77.44 210 LEU A O 1
ATOM 1647 N N . ARG A 1 211 ? -0.983 10.488 6.303 1.00 69.00 211 ARG A N 1
ATOM 1648 C CA . ARG A 1 211 ? -1.047 11.938 6.191 1.00 69.00 211 ARG A CA 1
ATOM 1649 C C . ARG A 1 211 ? -1.692 12.262 4.849 1.00 69.00 211 ARG A C 1
ATOM 1651 O O . ARG A 1 211 ? -1.005 12.346 3.836 1.00 69.00 211 ARG A O 1
ATOM 1658 N N . CYS A 1 212 ? -3.007 12.486 4.822 1.00 53.16 212 CYS A N 1
ATOM 1659 C CA . CYS A 1 212 ? -3.555 13.421 3.841 1.00 53.16 212 CYS A CA 1
ATOM 1660 C C . CYS A 1 212 ? -2.995 14.794 4.187 1.00 53.16 212 CYS A C 1
ATOM 1662 O O . CYS A 1 212 ? -3.643 15.580 4.873 1.00 53.16 212 CYS A O 1
ATOM 1664 N N . ASP A 1 213 ? -1.804 15.103 3.690 1.00 48.47 213 ASP A N 1
ATOM 1665 C CA . ASP A 1 213 ? -1.532 16.494 3.403 1.00 48.47 213 ASP A CA 1
ATOM 1666 C C . ASP A 1 213 ? -2.550 16.879 2.326 1.00 48.47 213 ASP A C 1
ATOM 1668 O O . ASP A 1 213 ? -2.412 16.560 1.149 1.00 48.47 213 ASP A O 1
ATOM 1672 N N . SER A 1 214 ? -3.622 17.544 2.751 1.00 42.84 214 SER A N 1
ATOM 1673 C CA . SER A 1 214 ? -4.604 18.237 1.915 1.00 42.84 214 SER A CA 1
ATOM 1674 C C . SER A 1 214 ? -3.995 19.458 1.206 1.00 42.84 214 SER A C 1
ATOM 1676 O O . SER A 1 214 ? -4.699 20.396 0.840 1.00 42.84 214 SER A O 1
ATOM 1678 N N . GLY A 1 215 ? -2.674 19.469 1.032 1.00 42.88 215 GLY A N 1
ATOM 1679 C CA . GLY A 1 215 ? -1.977 20.323 0.092 1.00 42.88 215 GLY A CA 1
ATOM 1680 C C . GLY A 1 215 ? -1.781 19.574 -1.226 1.00 42.88 215 GLY A C 1
ATOM 1681 O O . GLY A 1 215 ? -1.841 18.344 -1.266 1.00 42.88 215 GLY A O 1
ATOM 1682 N N . PRO A 1 216 ? -1.530 20.278 -2.335 1.00 36.38 216 PRO A N 1
ATOM 1683 C CA . PRO A 1 216 ? -1.077 19.627 -3.550 1.00 36.38 216 PRO A CA 1
ATOM 1684 C C . PRO A 1 216 ? 0.252 18.907 -3.262 1.00 36.38 216 PRO A C 1
ATOM 1686 O O . PRO A 1 216 ? 1.320 19.505 -3.365 1.00 36.38 216 PRO A O 1
ATOM 1689 N N . CYS A 1 217 ? 0.218 17.606 -2.956 1.00 43.78 217 CYS A N 1
ATOM 1690 C CA . CYS A 1 217 ? 1.345 16.699 -3.192 1.00 43.78 217 CYS A CA 1
ATOM 1691 C C . CYS A 1 217 ? 1.514 16.548 -4.712 1.00 43.78 217 CYS A C 1
ATOM 1693 O O . CYS A 1 217 ? 1.308 15.489 -5.291 1.00 43.78 217 CYS A O 1
ATOM 1695 N N . THR A 1 218 ? 1.787 17.658 -5.389 1.00 43.91 218 THR A N 1
ATOM 1696 C CA . THR A 1 218 ? 1.974 17.736 -6.832 1.00 43.91 218 THR A CA 1
ATOM 1697 C C . THR A 1 218 ? 2.988 18.825 -7.143 1.00 43.91 218 THR A C 1
ATOM 1699 O O . THR A 1 218 ? 2.752 19.697 -7.973 1.00 43.91 218 THR A O 1
ATOM 1702 N N . THR A 1 219 ? 4.189 18.723 -6.585 1.00 44.81 219 THR A N 1
ATOM 1703 C CA . THR A 1 219 ? 5.284 18.668 -7.551 1.00 44.81 219 THR A CA 1
ATOM 1704 C C . THR A 1 219 ? 5.145 17.303 -8.202 1.00 44.81 219 THR A C 1
ATOM 1706 O O . THR A 1 219 ? 5.450 16.293 -7.576 1.00 44.81 219 THR A O 1
ATOM 1709 N N . LYS A 1 220 ? 4.563 17.255 -9.409 1.00 63.44 220 LYS A N 1
ATOM 1710 C CA . LYS A 1 220 ? 4.662 16.063 -10.254 1.00 63.44 220 LYS A CA 1
ATOM 1711 C C . LYS A 1 220 ? 6.154 15.842 -10.456 1.00 63.44 220 LYS A C 1
ATOM 1713 O O . LYS A 1 220 ? 6.759 16.521 -11.282 1.00 63.44 220 LYS A O 1
ATOM 1718 N N . GLU A 1 221 ? 6.755 14.994 -9.629 1.00 72.31 221 GLU A N 1
ATOM 1719 C CA . GLU A 1 221 ? 8.141 14.612 -9.816 1.00 72.31 221 GLU A CA 1
ATOM 1720 C C . GLU A 1 221 ? 8.207 13.918 -11.169 1.00 72.31 221 GLU A C 1
ATOM 1722 O O . GLU A 1 221 ? 7.620 12.863 -11.396 1.00 72.31 221 GLU A O 1
ATOM 1727 N N . THR A 1 222 ? 8.846 14.585 -12.119 1.00 80.94 222 THR A N 1
ATOM 1728 C CA . THR A 1 222 ? 9.106 14.015 -13.429 1.00 80.94 222 THR A CA 1
ATOM 1729 C C . THR A 1 222 ? 10.358 13.169 -13.328 1.00 80.94 222 THR A C 1
ATOM 1731 O O . THR A 1 222 ? 11.438 13.683 -13.027 1.00 80.94 222 THR A O 1
ATOM 1734 N N . PHE A 1 223 ? 10.228 11.878 -13.608 1.00 90.69 223 PHE A N 1
ATOM 1735 C CA . PHE A 1 223 ? 11.351 10.950 -13.588 1.00 90.69 223 PHE A CA 1
ATOM 1736 C C . PHE A 1 223 ? 11.939 10.811 -14.993 1.00 90.69 223 PHE A C 1
ATOM 1738 O O . PHE A 1 223 ? 11.338 10.210 -15.881 1.00 90.69 223 PHE A O 1
ATOM 1745 N N . GLY A 1 224 ? 13.116 11.400 -15.206 1.00 90.69 224 GLY A N 1
ATOM 1746 C CA . GLY A 1 224 ? 13.902 11.196 -16.423 1.00 90.69 224 GLY A CA 1
ATOM 1747 C C . GLY A 1 224 ? 14.666 9.870 -16.404 1.00 90.69 224 GLY A C 1
ATOM 1748 O O . GLY A 1 224 ? 14.797 9.224 -15.365 1.00 90.69 224 GLY A O 1
ATOM 1749 N N . LEU A 1 225 ? 15.209 9.475 -17.558 1.00 91.75 225 LEU A N 1
ATOM 1750 C CA . LEU A 1 225 ? 16.156 8.361 -17.624 1.00 91.75 225 LEU A CA 1
ATOM 1751 C C . LEU A 1 225 ? 17.445 8.722 -16.874 1.00 91.75 225 LEU A C 1
ATOM 1753 O O . LEU A 1 225 ? 18.000 9.802 -17.081 1.00 91.75 225 LEU A O 1
ATOM 1757 N N . ILE A 1 226 ? 17.923 7.809 -16.030 1.00 89.31 226 ILE A N 1
ATOM 1758 C CA . ILE A 1 226 ? 19.177 7.959 -15.285 1.00 89.31 226 ILE A CA 1
ATOM 1759 C C . ILE A 1 226 ? 20.305 7.415 -16.148 1.00 89.31 226 ILE A C 1
ATOM 1761 O O . ILE A 1 226 ? 20.244 6.260 -16.552 1.00 89.31 226 ILE A O 1
ATOM 1765 N N . GLU A 1 227 ? 21.304 8.253 -16.430 1.00 86.56 227 GLU A N 1
ATOM 1766 C CA . GLU A 1 227 ? 22.498 7.883 -17.203 1.00 86.56 227 GLU A CA 1
ATOM 1767 C C . GLU A 1 227 ? 22.163 7.062 -18.474 1.00 86.56 227 GLU A C 1
ATOM 1769 O O . GLU A 1 227 ? 22.595 5.919 -18.623 1.00 86.56 227 GLU A O 1
ATOM 1774 N N . PRO A 1 228 ? 21.384 7.620 -19.425 1.00 84.81 228 PRO A N 1
ATOM 1775 C CA . PRO A 1 228 ? 20.834 6.851 -20.544 1.00 84.81 228 PRO A CA 1
ATOM 1776 C C . PRO A 1 228 ? 21.853 6.417 -21.603 1.00 84.81 228 PRO A C 1
ATOM 1778 O O . PRO A 1 228 ? 21.509 5.653 -22.503 1.00 84.81 228 PRO A O 1
ATOM 1781 N N . GLU A 1 229 ? 23.067 6.962 -21.554 1.00 85.31 229 GLU A N 1
ATOM 1782 C CA . GLU A 1 229 ? 24.146 6.654 -22.494 1.00 85.31 229 GLU A CA 1
ATOM 1783 C C . GLU A 1 229 ? 24.869 5.337 -22.149 1.00 85.31 229 GLU A C 1
ATOM 1785 O O . GLU A 1 229 ? 25.016 4.501 -23.040 1.00 85.31 229 GLU A O 1
ATOM 1790 N N . PRO A 1 230 ? 25.284 5.079 -20.891 1.00 88.38 230 PRO A N 1
ATOM 1791 C CA . PRO A 1 230 ? 25.837 3.776 -20.507 1.00 88.38 230 PRO A CA 1
ATOM 1792 C C . PRO A 1 230 ? 24.788 2.666 -20.315 1.00 88.38 230 PRO A C 1
ATOM 1794 O O . PRO A 1 230 ? 25.164 1.495 -20.198 1.00 88.38 230 PRO A O 1
ATOM 1797 N N . ASP A 1 231 ? 23.493 2.994 -20.256 1.00 85.56 231 ASP A N 1
ATOM 1798 C CA . ASP A 1 231 ? 22.437 2.007 -20.025 1.00 85.56 231 ASP A CA 1
ATOM 1799 C C . ASP A 1 231 ? 22.269 1.053 -21.224 1.00 85.56 231 ASP A C 1
ATOM 1801 O O . ASP A 1 231 ? 21.754 1.406 -22.287 1.00 85.56 231 ASP A O 1
ATOM 1805 N N . LYS A 1 232 ? 22.656 -0.211 -21.017 1.00 87.56 232 LYS A N 1
ATOM 1806 C CA . LYS A 1 232 ? 22.583 -1.289 -22.016 1.00 87.56 232 LYS A CA 1
ATOM 1807 C C . LYS A 1 232 ? 21.157 -1.652 -22.423 1.00 87.56 232 LYS A C 1
ATOM 1809 O O . LYS A 1 232 ? 20.974 -2.377 -23.400 1.00 87.56 232 LYS A O 1
ATOM 1814 N N . GLU A 1 233 ? 20.155 -1.199 -21.681 1.00 89.81 233 GLU A N 1
ATOM 1815 C CA . GLU A 1 233 ? 18.751 -1.429 -21.990 1.00 89.81 233 GLU A CA 1
ATOM 1816 C C . GLU A 1 233 ? 18.159 -0.369 -22.931 1.00 89.81 233 GLU A C 1
ATOM 1818 O O . GLU A 1 233 ? 17.086 -0.578 -23.517 1.00 89.81 233 GLU A O 1
ATOM 1823 N N . ILE A 1 234 ? 18.865 0.748 -23.116 1.00 88.19 234 ILE A N 1
ATOM 1824 C CA . ILE A 1 234 ? 18.468 1.858 -23.976 1.00 88.19 234 ILE A CA 1
ATOM 1825 C C . ILE A 1 234 ? 19.185 1.735 -25.318 1.00 88.19 234 ILE A C 1
ATOM 1827 O O . ILE A 1 234 ? 20.387 1.493 -25.409 1.00 88.19 234 ILE A O 1
ATOM 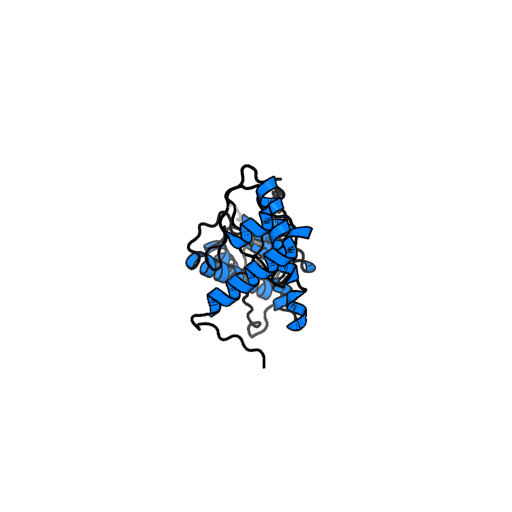1831 N N . ARG A 1 235 ? 18.432 1.893 -26.407 1.00 86.94 235 ARG A N 1
ATOM 1832 C CA . ARG A 1 235 ? 19.014 1.934 -27.746 1.00 86.94 235 ARG A CA 1
ATOM 1833 C C . ARG A 1 235 ? 19.697 3.286 -27.965 1.00 86.94 235 ARG A C 1
ATOM 1835 O O . ARG A 1 235 ? 19.101 4.314 -27.624 1.00 86.94 235 ARG A O 1
ATOM 1842 N N . PRO A 1 236 ? 20.883 3.305 -28.597 1.00 83.12 236 PRO A N 1
ATOM 1843 C CA . PRO A 1 236 ? 21.538 4.553 -28.954 1.00 83.12 236 PRO A CA 1
ATOM 1844 C C . PRO A 1 236 ? 20.653 5.361 -29.907 1.00 83.12 236 PRO A C 1
ATOM 1846 O O . PRO A 1 236 ? 19.958 4.801 -30.764 1.00 83.12 236 PRO A O 1
ATOM 1849 N N . GLN A 1 237 ? 20.675 6.684 -29.762 1.00 79.06 237 GLN A N 1
ATOM 1850 C CA . GLN A 1 237 ? 20.074 7.568 -30.754 1.00 79.06 237 GLN A CA 1
ATOM 1851 C C . GLN A 1 237 ? 20.941 7.556 -32.011 1.00 79.06 237 GLN A C 1
ATOM 1853 O O . GLN A 1 237 ? 22.113 7.917 -31.978 1.00 79.06 237 GLN A O 1
ATOM 1858 N N . VAL A 1 238 ? 20.354 7.114 -33.120 1.00 76.44 238 VAL A N 1
ATOM 1859 C CA . VAL A 1 238 ? 21.003 7.136 -34.430 1.00 76.44 238 VAL A CA 1
ATOM 1860 C C . VAL A 1 238 ? 20.488 8.359 -35.172 1.00 76.44 238 VAL A C 1
ATOM 1862 O O . VAL A 1 238 ? 19.325 8.397 -35.569 1.00 76.44 238 VAL A O 1
ATOM 1865 N N . THR A 1 239 ? 21.345 9.360 -35.342 1.00 75.81 239 THR A N 1
ATOM 1866 C CA . THR A 1 239 ? 21.050 10.519 -36.187 1.00 75.81 239 THR A CA 1
ATOM 1867 C C . THR A 1 239 ? 21.388 10.153 -37.626 1.00 75.81 239 THR A C 1
ATOM 1869 O O . THR A 1 239 ? 22.552 9.953 -37.963 1.00 75.81 239 THR A O 1
ATOM 1872 N N . THR A 1 240 ? 20.374 10.027 -38.477 1.00 73.12 240 THR A N 1
ATOM 1873 C CA . THR A 1 240 ? 20.567 9.847 -39.919 1.00 73.12 240 THR A CA 1
ATOM 1874 C C . THR A 1 240 ? 20.586 11.212 -40.590 1.00 73.12 240 THR A C 1
ATOM 1876 O O . THR A 1 240 ? 19.594 11.937 -40.530 1.00 73.12 240 THR A O 1
ATOM 1879 N N . PHE A 1 241 ? 21.696 11.558 -41.234 1.00 77.94 241 PHE A N 1
ATOM 1880 C CA . PHE A 1 241 ? 21.777 12.732 -42.097 1.00 77.94 241 PHE A CA 1
ATOM 1881 C C . PHE A 1 241 ? 21.366 12.316 -43.509 1.00 77.94 241 PHE A C 1
ATOM 1883 O O . PHE A 1 241 ? 21.875 11.323 -44.030 1.00 77.94 241 PHE A O 1
ATOM 1890 N N . VAL A 1 242 ? 20.425 13.044 -44.103 1.00 76.69 242 VAL A N 1
ATOM 1891 C CA . VAL A 1 242 ? 20.069 12.884 -45.514 1.00 76.69 242 VAL A CA 1
ATOM 1892 C C . VAL A 1 242 ? 20.847 13.939 -46.286 1.00 76.69 242 VAL A C 1
ATOM 1894 O O . VAL A 1 242 ? 20.816 15.112 -45.924 1.00 76.69 242 VAL A O 1
ATOM 1897 N N . THR A 1 243 ? 21.586 13.515 -47.305 1.00 66.50 243 THR A N 1
ATOM 1898 C CA . THR A 1 243 ? 22.221 14.437 -48.247 1.00 66.50 243 THR A CA 1
ATOM 1899 C C . THR A 1 243 ? 21.151 14.893 -49.232 1.00 66.50 243 THR A C 1
ATOM 1901 O O . THR A 1 243 ? 20.605 14.055 -49.950 1.00 66.50 243 THR A O 1
ATOM 1904 N N . ASP A 1 244 ? 20.843 16.188 -49.259 1.00 67.06 244 ASP A N 1
ATOM 1905 C CA . ASP A 1 244 ? 20.016 16.763 -50.321 1.00 67.06 244 ASP A CA 1
ATOM 1906 C C . ASP A 1 244 ? 20.797 16.675 -51.645 1.00 67.06 244 ASP A C 1
ATOM 1908 O O . ASP A 1 244 ? 21.946 17.126 -51.718 1.00 67.06 244 ASP A O 1
ATOM 1912 N N . VAL A 1 245 ? 20.199 16.032 -52.655 1.00 66.06 245 VAL A N 1
ATOM 1913 C CA . VAL A 1 245 ? 20.743 15.886 -54.020 1.00 66.06 245 VAL A CA 1
ATOM 1914 C C . VAL A 1 245 ? 20.058 16.868 -54.953 1.00 66.06 245 VAL A C 1
ATOM 1916 O O . VAL A 1 245 ? 18.808 16.919 -54.916 1.00 66.06 245 VAL A O 1
#

Radius of gyration: 24.84 Å; Cα contacts (8 Å, |Δi|>4): 208; chains: 1; bounding box: 52×46×89 Å

Secondary structure (DSSP, 8-state):
-----TTSTTHHHHHHHHHHHHHHHHHHHH-HHHHHHHHHSEETTEE----SSHHHHHHHHHHHHHHHHTTT--------SSTTS------------PPPSSPPPHHHHHHHHHHHHHHHHHHHHHH--S--S---EEES-HHHHHHHH-SSSPBPHHHHHHHHHHHTT--GGGEEE--GGG-HHHHHHS---TTTGGGSTTTT--GGGG----S--------PPSSTTT-TTBPPP--PPPPP-

Mean predicted aligned error: 10.42 Å